Protein AF-A0AAU7VWS0-F1 (afdb_monomer)

Organism: NCBI:txid3160749

Mean predicted aligned error: 12.65 Å

Sequence (206 aa):
MRALLIPVGISQAKSEQTRSRLAPKLRELQRRHKKNPERLQKETLALYREENTSPFAGMLPVLAQAPVIGILYTLFIRTDIAGHANDLLAHDLLGAPLGTSLVSAIFGGTATASTWLVFGALLLVMIAVAEVTRRVFRPTPVEGDDSPMNSPTMLRIASALHYLTAVFAVFVPLAAALYLTVTVIWTLVQRVILRRRFPLAVPVRA

Secondary structure (DSSP, 8-state):
-GGGGHHHHHHHHHHHHHHHHHHHHHHHHHHHHTT-HHHHHHHHHHHHHHTT--GGGGTHHHHHHHHHHHHHHHHHH-SEETTEE-TTSS-EETTEETT-BHHHHHHTT---HHHHHHHHHHHHHHHHHHHHHHHHTPPPP-TT--SGGGSHHHHHHHHHGGGHHHHHHHHSBHHHHHHHHHHHHHHHHHHHHHHHHS--------

InterPro domains:
  IPR001708 Membrane insertase YidC/ALB3/OXA1/COX18 [PTHR12428] (1-195)
  IPR028055 Membrane insertase YidC/Oxa/ALB, C-terminal [PF02096] (1-198)
  IPR028055 Membrane insertase YidC/Oxa/ALB, C-terminal [TIGR03592] (2-196)
  IPR047196 Membrane insertase YidC/ALB, C-terminal [cd20070] (1-196)

Structure (mmCIF, N/CA/C/O backbone):
data_AF-A0AAU7VWS0-F1
#
_entry.id   AF-A0AAU7VWS0-F1
#
loop_
_atom_site.group_PDB
_atom_site.id
_atom_site.type_symbol
_atom_site.label_atom_id
_atom_site.label_alt_id
_atom_site.label_comp_id
_atom_site.label_asym_id
_atom_site.label_entity_id
_atom_site.label_seq_id
_atom_site.pdbx_PDB_ins_code
_atom_site.Cartn_x
_atom_site.Cartn_y
_atom_site.Cartn_z
_atom_site.occupancy
_atom_site.B_iso_or_equiv
_atom_site.auth_seq_id
_atom_site.auth_comp_id
_atom_site.auth_asym_id
_atom_site.auth_atom_id
_atom_site.pdbx_PDB_model_num
ATOM 1 N N . MET A 1 1 ? 6.197 -21.075 -2.018 1.00 49.84 1 MET A N 1
ATOM 2 C CA . MET A 1 1 ? 6.336 -20.057 -0.947 1.00 49.84 1 MET A CA 1
ATOM 3 C C . MET A 1 1 ? 4.989 -19.474 -0.487 1.00 49.84 1 MET A C 1
ATOM 5 O O . MET A 1 1 ? 4.677 -19.611 0.684 1.00 49.84 1 MET A O 1
ATOM 9 N N . ARG A 1 2 ? 4.136 -18.888 -1.350 1.00 52.84 2 ARG A N 1
ATOM 10 C CA . ARG A 1 2 ? 2.891 -18.208 -0.898 1.00 52.84 2 ARG A CA 1
ATOM 11 C C . ARG A 1 2 ? 1.742 -19.103 -0.399 1.00 52.84 2 ARG A C 1
ATOM 13 O O . ARG A 1 2 ? 0.939 -18.632 0.396 1.00 52.84 2 ARG A O 1
ATOM 20 N N . ALA A 1 3 ? 1.691 -20.385 -0.774 1.00 55.94 3 ALA A N 1
ATOM 21 C CA . ALA A 1 3 ? 0.695 -21.331 -0.244 1.00 55.94 3 ALA A CA 1
ATOM 22 C C . ALA A 1 3 ? 0.799 -21.529 1.286 1.00 55.94 3 ALA A C 1
ATOM 24 O O . ALA A 1 3 ? -0.206 -21.773 1.947 1.00 55.94 3 ALA A O 1
ATOM 25 N N . LEU A 1 4 ? 1.987 -21.326 1.870 1.00 56.66 4 LEU A N 1
ATOM 26 C CA . LEU A 1 4 ? 2.208 -21.406 3.319 1.00 56.66 4 LEU A CA 1
ATOM 27 C C . LEU A 1 4 ? 1.539 -20.251 4.098 1.00 56.66 4 LEU A C 1
ATOM 29 O O . LEU A 1 4 ? 1.377 -20.336 5.310 1.00 56.66 4 LEU A O 1
ATOM 33 N N . LEU A 1 5 ? 1.137 -19.173 3.410 1.00 57.72 5 LEU A N 1
ATOM 34 C CA . LEU A 1 5 ? 0.517 -17.982 4.009 1.00 57.72 5 LEU A CA 1
ATOM 35 C C . LEU A 1 5 ? -1.018 -18.055 4.060 1.00 57.72 5 LEU A C 1
ATOM 37 O O . LEU A 1 5 ? -1.653 -17.163 4.620 1.00 57.72 5 LEU A O 1
ATOM 41 N N . ILE A 1 6 ? -1.628 -19.111 3.514 1.00 63.12 6 ILE A N 1
ATOM 42 C CA . ILE A 1 6 ? -3.077 -19.353 3.596 1.00 63.12 6 ILE A CA 1
ATOM 43 C C . ILE A 1 6 ? -3.586 -19.368 5.052 1.00 63.12 6 ILE A C 1
ATOM 45 O O . ILE A 1 6 ? -4.538 -18.633 5.329 1.00 63.12 6 ILE A O 1
ATOM 49 N N . PRO A 1 7 ? -2.980 -20.105 6.010 1.00 65.00 7 PRO A N 1
ATOM 50 C CA . PRO A 1 7 ? -3.440 -20.092 7.404 1.00 65.00 7 PRO A CA 1
ATOM 51 C C . PRO A 1 7 ? -3.348 -18.701 8.047 1.00 65.00 7 PRO A C 1
ATOM 53 O O . PRO A 1 7 ? -4.233 -18.311 8.808 1.00 65.00 7 PRO A O 1
ATOM 56 N N . VAL A 1 8 ? -2.330 -17.917 7.681 1.00 61.81 8 VAL A N 1
ATOM 57 C CA . VAL A 1 8 ? -2.178 -16.525 8.131 1.00 61.81 8 VAL A CA 1
ATOM 58 C C . VAL A 1 8 ? -3.284 -15.642 7.547 1.00 61.81 8 VAL A C 1
ATOM 60 O O . VAL A 1 8 ? -3.873 -14.835 8.260 1.00 61.81 8 VAL A O 1
ATOM 63 N N . GLY A 1 9 ? -3.631 -15.822 6.271 1.00 63.06 9 GLY A N 1
ATOM 64 C CA . GLY A 1 9 ? -4.761 -15.131 5.652 1.00 63.06 9 GLY A CA 1
ATOM 65 C C . GLY A 1 9 ? -6.096 -15.451 6.331 1.00 63.06 9 GLY A C 1
ATOM 66 O O . GLY A 1 9 ? -6.893 -14.551 6.589 1.00 63.06 9 GLY A O 1
ATOM 67 N N . ILE A 1 10 ? -6.327 -16.718 6.683 1.00 66.38 10 ILE A N 1
ATOM 68 C CA . ILE A 1 10 ? -7.542 -17.149 7.390 1.00 66.38 10 ILE A CA 1
ATOM 69 C C . ILE A 1 10 ? -7.618 -16.515 8.786 1.00 66.38 10 ILE A C 1
ATOM 71 O O . ILE A 1 10 ? -8.678 -16.018 9.172 1.00 66.38 10 ILE A O 1
ATOM 75 N N . SER A 1 11 ? -6.510 -16.478 9.536 1.00 65.50 11 SER A N 1
ATOM 76 C CA . SER A 1 11 ? -6.498 -15.851 10.865 1.00 65.50 11 SER A CA 1
ATOM 77 C C . SER A 1 11 ? -6.746 -14.340 10.790 1.00 65.50 11 SER A C 1
ATOM 79 O O . SER A 1 11 ? -7.473 -13.793 11.625 1.00 65.50 11 SER A O 1
ATOM 81 N N . GLN A 1 12 ? -6.225 -13.676 9.753 1.00 61.66 12 GLN A N 1
ATOM 82 C CA . GLN A 1 12 ? -6.491 -12.264 9.479 1.00 61.66 12 GLN A CA 1
ATOM 83 C C . GLN A 1 12 ? -7.966 -12.008 9.171 1.00 61.66 12 GLN A C 1
ATOM 85 O O . GLN A 1 12 ? -8.564 -11.125 9.784 1.00 61.66 12 GLN A O 1
ATOM 90 N N . ALA A 1 13 ? -8.573 -12.805 8.288 1.00 66.38 13 ALA A N 1
ATOM 91 C CA . ALA A 1 13 ? -9.986 -12.673 7.936 1.00 66.38 13 ALA A CA 1
ATOM 92 C C . ALA A 1 13 ? -10.905 -12.903 9.149 1.00 66.38 13 ALA A C 1
ATOM 94 O O . ALA A 1 13 ? -11.830 -12.127 9.389 1.00 66.38 13 ALA A O 1
ATOM 95 N N . LYS A 1 14 ? -10.605 -13.916 9.975 1.00 66.19 14 LYS A N 1
ATOM 96 C CA . LYS A 1 14 ? -11.334 -14.181 11.226 1.00 66.19 14 LYS A CA 1
ATOM 97 C C . LYS A 1 14 ? -11.193 -13.022 12.220 1.00 66.19 14 LYS A C 1
ATOM 99 O O . LYS A 1 14 ? -12.168 -12.632 12.856 1.00 66.19 14 LYS A O 1
ATOM 104 N N . SER A 1 15 ? -10.005 -12.426 12.312 1.00 64.56 15 SER A N 1
ATOM 105 C CA . SER A 1 15 ? -9.760 -11.251 13.159 1.00 64.56 15 SER A CA 1
ATOM 106 C C . SER A 1 15 ? -10.524 -10.015 12.669 1.00 64.56 15 SER A C 1
ATOM 108 O O . SER A 1 15 ? -11.073 -9.270 13.481 1.00 64.56 15 SER A O 1
ATOM 110 N N . GLU A 1 16 ? -10.602 -9.801 11.353 1.00 68.12 16 GLU A N 1
ATOM 111 C CA . GLU A 1 16 ? -11.375 -8.713 10.735 1.00 68.12 16 GLU A CA 1
ATOM 112 C C . GLU A 1 16 ? -12.883 -8.887 10.994 1.00 68.12 16 GLU A C 1
ATOM 114 O O . GLU A 1 16 ? -13.563 -7.929 11.368 1.00 68.12 16 GLU A O 1
ATOM 119 N N . GLN A 1 17 ? -13.392 -10.121 10.918 1.00 69.75 17 GLN A N 1
ATOM 120 C CA . GLN A 1 17 ? -14.782 -10.452 11.244 1.00 69.75 17 GLN A CA 1
ATOM 121 C C . GLN A 1 17 ? -15.116 -10.181 12.721 1.00 69.75 17 GLN A C 1
ATOM 123 O O . GLN A 1 17 ? -16.114 -9.518 13.014 1.00 69.75 17 GLN A O 1
ATOM 128 N N . THR A 1 18 ? -14.271 -10.634 13.652 1.00 70.44 18 THR A N 1
ATOM 129 C CA . THR A 1 18 ? -14.448 -10.385 15.093 1.00 70.44 18 THR A CA 1
ATOM 130 C C . THR A 1 18 ? -14.432 -8.888 15.407 1.00 70.44 18 THR A C 1
ATOM 132 O O . THR A 1 18 ? -15.281 -8.404 16.152 1.00 70.44 18 THR A O 1
ATOM 135 N N . ARG A 1 19 ? -13.527 -8.122 14.782 1.00 71.88 19 ARG A N 1
ATOM 136 C CA . ARG A 1 19 ? -13.478 -6.656 14.919 1.00 71.88 19 ARG A CA 1
ATOM 137 C C . ARG A 1 19 ? -14.750 -5.986 14.407 1.00 71.88 19 ARG A C 1
ATOM 139 O O . ARG A 1 19 ? -15.285 -5.120 15.091 1.00 71.88 19 ARG A O 1
ATOM 146 N N . SER A 1 20 ? -15.263 -6.414 13.254 1.00 71.44 20 SER A N 1
ATOM 147 C CA . SER A 1 20 ? -16.527 -5.905 12.709 1.00 71.44 20 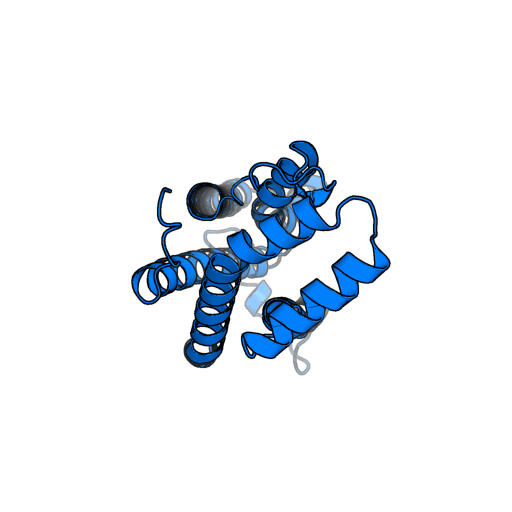SER A CA 1
ATOM 148 C C . SER A 1 20 ? -17.707 -6.167 13.653 1.00 71.44 20 SER A C 1
ATOM 150 O O . SER A 1 20 ? -18.549 -5.292 13.832 1.00 71.44 20 SER A O 1
ATOM 152 N N . ARG A 1 21 ? -17.752 -7.343 14.298 1.00 77.56 21 ARG A N 1
ATOM 153 C CA . ARG A 1 21 ? -18.790 -7.702 15.282 1.00 77.56 21 ARG A CA 1
ATOM 154 C C . ARG A 1 21 ? -18.705 -6.875 16.568 1.00 77.56 21 ARG A C 1
ATOM 156 O O . ARG A 1 21 ? -19.732 -6.519 17.135 1.00 77.56 21 ARG A O 1
ATOM 163 N N . LEU A 1 22 ? -17.492 -6.576 17.029 1.00 76.81 22 LEU A N 1
ATOM 164 C CA . LEU A 1 22 ? -17.242 -5.801 18.251 1.00 76.81 22 LEU A CA 1
ATOM 165 C C . LEU A 1 22 ? -17.415 -4.297 18.067 1.00 76.81 22 LEU A C 1
ATOM 167 O O . LEU A 1 22 ? -17.726 -3.603 19.032 1.00 76.81 22 LEU A O 1
ATOM 171 N N . ALA A 1 23 ? -17.226 -3.793 16.845 1.00 75.25 23 ALA A N 1
ATOM 172 C CA . ALA A 1 23 ? -17.337 -2.376 16.520 1.00 75.25 23 ALA A CA 1
ATOM 173 C C . ALA A 1 23 ? -18.594 -1.694 17.105 1.00 75.25 23 ALA A C 1
ATOM 175 O O . ALA A 1 23 ? -18.426 -0.661 17.749 1.00 75.25 23 ALA A O 1
ATOM 176 N N . PRO A 1 24 ? -19.831 -2.223 16.966 1.00 78.81 24 PRO A N 1
ATOM 177 C CA . PRO A 1 24 ? -21.011 -1.594 17.567 1.00 78.81 24 PRO A CA 1
ATOM 178 C C . PRO A 1 24 ? -20.969 -1.543 19.103 1.00 78.81 24 PRO A C 1
ATOM 180 O O . PRO A 1 24 ? -21.296 -0.507 19.676 1.00 78.81 24 PRO A O 1
ATOM 183 N N . LYS A 1 25 ? -20.507 -2.606 19.774 1.00 79.94 25 LYS A N 1
ATOM 184 C CA . LYS A 1 25 ? -20.394 -2.645 21.245 1.00 79.94 25 LYS A CA 1
ATOM 185 C C . LYS A 1 25 ? -19.343 -1.656 21.762 1.00 79.94 25 LYS A C 1
ATOM 187 O O . LYS A 1 25 ? -19.566 -0.952 22.743 1.00 79.94 25 LYS A O 1
ATOM 192 N N . LEU A 1 26 ? -18.217 -1.548 21.054 1.00 76.94 26 LEU A N 1
ATOM 193 C CA . LEU A 1 26 ? -17.177 -0.557 21.343 1.00 76.94 26 LEU A CA 1
ATOM 194 C C . LEU A 1 26 ? -17.696 0.881 21.185 1.00 76.94 26 LEU A C 1
ATOM 196 O O . LEU A 1 26 ? -17.362 1.732 22.006 1.00 76.94 26 LEU A O 1
ATOM 200 N N . ARG A 1 27 ? -18.555 1.154 20.190 1.00 74.00 27 ARG A N 1
ATOM 201 C CA . ARG A 1 27 ? -19.199 2.475 20.025 1.00 74.00 27 ARG A CA 1
ATOM 202 C C . ARG A 1 27 ? -20.092 2.817 21.204 1.00 74.00 27 ARG A C 1
ATOM 204 O O . ARG A 1 27 ? -20.087 3.951 21.674 1.00 74.00 27 ARG A O 1
ATOM 211 N N . GLU A 1 28 ? -20.876 1.855 21.672 1.00 81.06 28 GLU A N 1
ATOM 212 C CA . GLU A 1 28 ? -21.765 2.076 22.806 1.00 81.06 28 GLU A CA 1
ATOM 213 C C . GLU A 1 28 ? -20.972 2.426 24.072 1.00 81.06 28 GLU A C 1
ATOM 215 O O . GLU A 1 28 ? -21.303 3.394 24.758 1.00 81.06 28 GLU A O 1
ATOM 220 N N . LEU A 1 29 ? -19.863 1.725 24.318 1.00 81.12 29 LEU A N 1
ATOM 221 C CA . LEU A 1 29 ? -18.920 2.040 25.393 1.00 81.12 29 LEU A CA 1
ATOM 222 C C . LEU A 1 29 ? -18.305 3.436 25.249 1.00 81.12 29 LEU A C 1
ATOM 224 O O . LEU A 1 29 ? -18.300 4.201 26.214 1.00 81.12 29 LEU A O 1
ATOM 228 N N . GLN A 1 30 ? -17.835 3.799 24.051 1.00 73.56 30 GLN A N 1
ATOM 229 C CA . GLN A 1 30 ? -17.296 5.134 23.767 1.00 73.56 30 GLN A CA 1
ATOM 230 C C . GLN A 1 30 ? -18.327 6.237 24.026 1.00 73.56 30 GLN A C 1
ATOM 232 O O . GLN A 1 30 ? -17.999 7.245 24.650 1.00 73.56 30 GLN A O 1
ATOM 237 N N . ARG A 1 31 ? -19.587 6.040 23.614 1.00 79.69 31 ARG A N 1
ATOM 238 C CA . ARG A 1 31 ? -20.676 6.996 23.871 1.00 79.69 31 ARG A CA 1
ATOM 239 C C . ARG A 1 31 ? -20.991 7.103 25.364 1.00 79.69 31 ARG A C 1
ATOM 241 O O . ARG A 1 31 ? -21.085 8.215 25.879 1.00 79.69 31 ARG A O 1
ATOM 248 N N . ARG A 1 32 ? -21.098 5.971 26.071 1.00 83.12 32 ARG A N 1
ATOM 249 C CA . ARG A 1 32 ? -21.392 5.921 27.517 1.00 83.12 32 ARG A CA 1
ATOM 250 C C . ARG A 1 32 ? -20.271 6.522 28.374 1.00 83.12 32 ARG A C 1
ATOM 252 O O . ARG A 1 32 ? -20.558 7.149 29.391 1.00 83.12 32 ARG A O 1
ATOM 259 N N . HIS A 1 33 ? -19.008 6.372 27.968 1.00 83.25 33 HIS A N 1
ATOM 260 C CA . HIS A 1 33 ? -17.839 6.773 28.761 1.00 83.25 33 HIS A CA 1
ATOM 261 C C . HIS A 1 33 ? -16.997 7.898 28.136 1.00 83.25 33 HIS A C 1
ATOM 263 O O . HIS A 1 33 ? -15.861 8.105 28.555 1.00 83.25 33 HIS A O 1
ATOM 269 N N . LYS A 1 34 ? -17.550 8.692 27.203 1.00 72.56 34 LYS A N 1
ATOM 270 C CA . LYS A 1 34 ? -16.845 9.805 26.522 1.00 72.56 34 LYS A CA 1
ATOM 271 C C . LYS A 1 34 ? -16.138 10.772 27.484 1.00 72.56 34 LYS A C 1
ATOM 273 O O . LYS A 1 34 ? -15.084 11.304 27.164 1.00 72.56 34 LYS A O 1
ATOM 278 N N . LYS A 1 35 ? -16.723 10.997 28.666 1.00 78.38 35 LYS A N 1
ATOM 279 C CA . LYS A 1 35 ? -16.204 11.912 29.700 1.00 78.38 35 LYS A CA 1
ATOM 280 C C . LYS A 1 35 ? -15.272 11.243 30.722 1.00 78.38 35 LYS A C 1
ATOM 282 O O . LYS A 1 35 ? -14.787 11.926 31.613 1.00 78.38 35 LYS A O 1
ATOM 287 N N . ASN A 1 36 ? -15.052 9.929 30.639 1.00 82.00 36 ASN A N 1
ATOM 288 C CA . ASN A 1 36 ? -14.233 9.182 31.593 1.00 82.00 36 ASN A CA 1
ATOM 289 C C . ASN A 1 36 ? -13.305 8.193 30.853 1.00 82.00 36 ASN A C 1
ATOM 291 O O . ASN A 1 36 ? -13.675 7.030 30.651 1.00 82.00 36 ASN A O 1
ATOM 295 N N . PRO A 1 37 ? -12.111 8.647 30.429 1.00 71.31 37 PRO A N 1
ATOM 296 C CA . PRO A 1 37 ? -11.201 7.853 29.606 1.00 71.31 37 PRO A CA 1
ATOM 297 C C . PRO A 1 37 ? -10.645 6.626 30.338 1.00 71.31 37 PRO A C 1
ATOM 299 O O . PRO A 1 37 ? -10.458 5.584 29.713 1.00 71.31 37 PRO A O 1
ATOM 302 N N . GLU A 1 38 ? -10.432 6.706 31.654 1.00 74.81 38 GLU A N 1
ATOM 303 C CA . GLU A 1 38 ? -9.954 5.574 32.460 1.00 74.81 38 GLU A CA 1
ATOM 304 C C . GLU A 1 38 ? -10.984 4.442 32.489 1.00 74.81 38 GLU A C 1
ATOM 306 O O . GLU A 1 38 ? -10.665 3.275 32.236 1.00 74.81 38 GLU A O 1
ATOM 311 N N . ARG A 1 39 ? -12.256 4.789 32.723 1.00 76.81 39 ARG A N 1
ATOM 312 C CA . ARG A 1 39 ? -13.348 3.814 32.705 1.00 76.81 39 ARG A CA 1
ATOM 313 C C . ARG A 1 39 ? -13.569 3.254 31.305 1.00 76.81 39 ARG A C 1
ATOM 315 O O . ARG A 1 39 ? -13.729 2.047 31.163 1.00 76.81 39 ARG A O 1
ATOM 322 N N . LEU A 1 40 ? -13.492 4.095 30.271 1.00 74.81 40 LEU A N 1
ATOM 323 C CA . LEU A 1 40 ? -13.567 3.653 28.879 1.00 74.81 40 LEU A CA 1
ATOM 324 C C . LEU A 1 40 ? -12.499 2.598 28.561 1.00 74.81 40 LEU A C 1
ATOM 326 O O . LEU A 1 40 ? -12.824 1.575 27.961 1.00 74.81 40 LEU A O 1
ATOM 330 N N . GLN A 1 41 ? -11.245 2.811 28.970 1.00 68.88 41 GLN A N 1
ATOM 331 C CA . GLN A 1 41 ? -10.165 1.844 28.746 1.00 68.88 41 GLN A CA 1
ATOM 332 C C . GLN A 1 41 ? -10.432 0.515 29.462 1.00 68.88 41 GLN A C 1
ATOM 334 O O . GLN A 1 41 ? -10.288 -0.549 28.856 1.00 68.88 41 GLN A O 1
ATOM 339 N N . LYS A 1 42 ? -10.863 0.569 30.729 1.00 77.75 42 LYS A N 1
ATOM 340 C CA . LYS A 1 42 ? -11.149 -0.623 31.538 1.00 77.75 42 LYS A CA 1
ATOM 341 C C . LYS A 1 42 ? -12.279 -1.466 30.943 1.00 77.75 42 LYS A C 1
ATOM 343 O O . LYS A 1 42 ? -12.112 -2.672 30.781 1.00 77.75 42 LYS A O 1
ATOM 348 N N . GLU A 1 43 ? -13.390 -0.831 30.585 1.00 81.62 43 GLU A N 1
ATOM 349 C CA . GLU A 1 43 ? -14.565 -1.504 30.016 1.00 81.62 43 GLU A CA 1
ATOM 350 C C . GLU A 1 43 ? -14.291 -2.011 28.591 1.00 81.62 43 GLU A C 1
ATOM 352 O O . GLU A 1 43 ? -14.711 -3.100 28.212 1.00 81.62 43 GLU A O 1
ATOM 357 N N . THR A 1 44 ? -13.497 -1.271 27.810 1.00 76.38 44 THR A N 1
ATOM 358 C CA . THR A 1 44 ? -13.022 -1.729 26.496 1.00 76.38 44 THR A CA 1
ATOM 359 C C . THR A 1 44 ? -12.198 -3.009 26.630 1.00 76.38 44 THR A C 1
ATOM 361 O O . THR A 1 44 ? -12.398 -3.959 25.873 1.00 76.38 44 THR A O 1
ATOM 364 N N . LEU A 1 45 ? -11.283 -3.066 27.604 1.00 80.44 45 LEU A N 1
ATOM 365 C CA . LEU A 1 45 ? -10.471 -4.255 27.855 1.00 80.44 45 LEU A CA 1
ATOM 366 C C . LEU A 1 45 ? -11.309 -5.427 28.385 1.00 80.44 45 LEU A C 1
ATOM 368 O O . LEU A 1 45 ? -11.058 -6.567 27.998 1.00 80.44 45 LEU A O 1
ATOM 372 N N . ALA A 1 46 ? -12.299 -5.155 29.240 1.00 84.31 46 ALA A N 1
ATOM 373 C CA . ALA A 1 46 ? -13.251 -6.158 29.711 1.00 84.31 46 ALA A CA 1
ATOM 374 C C . ALA A 1 46 ? -14.034 -6.768 28.539 1.00 84.31 46 ALA A C 1
ATOM 376 O O . ALA A 1 46 ? -14.037 -7.986 28.393 1.00 84.31 46 ALA A O 1
ATOM 377 N N . LEU A 1 47 ? -14.553 -5.937 27.629 1.00 81.00 47 LEU A N 1
ATOM 378 C CA . LEU A 1 47 ? -15.255 -6.396 26.431 1.00 81.00 47 LEU A CA 1
ATOM 379 C C . LEU A 1 47 ? -14.374 -7.288 25.539 1.00 81.00 47 LEU A C 1
ATOM 381 O O . LEU A 1 47 ? -14.826 -8.325 25.056 1.00 81.00 47 LEU A O 1
ATOM 385 N N . TYR A 1 48 ? -13.104 -6.916 25.328 1.00 77.25 48 TYR A N 1
ATOM 386 C CA . TYR A 1 48 ? -12.158 -7.755 24.582 1.00 77.25 48 TYR A CA 1
ATOM 387 C C . TYR A 1 48 ? -11.938 -9.120 25.262 1.00 77.25 48 TYR A C 1
ATOM 389 O O . TYR A 1 48 ? -11.890 -10.144 24.578 1.00 77.25 48 TYR A O 1
ATOM 397 N N . ARG A 1 49 ? -11.849 -9.153 26.600 1.00 80.75 49 ARG A N 1
ATOM 398 C CA . ARG A 1 49 ? -11.692 -10.394 27.379 1.00 80.75 49 ARG A CA 1
ATOM 399 C C . ARG A 1 49 ? -12.936 -11.280 27.329 1.00 80.75 49 ARG A C 1
ATOM 401 O O . ARG A 1 49 ? -12.796 -12.473 27.087 1.00 80.75 49 ARG A O 1
ATOM 408 N N . GLU A 1 50 ? -14.125 -10.708 27.502 1.00 84.38 50 GLU A N 1
ATOM 409 C CA . GLU A 1 50 ? -15.404 -11.431 27.420 1.00 84.38 50 GLU A CA 1
ATOM 410 C C . GLU A 1 50 ? -15.593 -12.099 26.054 1.00 84.38 50 GLU A C 1
ATOM 412 O O . GLU A 1 50 ? -16.032 -13.242 25.948 1.00 84.38 50 GLU A O 1
ATOM 417 N N . GLU A 1 51 ? -15.187 -11.409 24.991 1.00 80.19 51 GLU A N 1
ATOM 418 C CA . GLU A 1 51 ? -15.306 -11.892 23.614 1.00 80.19 51 GLU A CA 1
ATOM 419 C C . GLU A 1 51 ? -14.098 -12.738 23.168 1.00 80.19 51 GLU A C 1
ATOM 421 O O . GLU A 1 51 ? -13.988 -13.082 21.988 1.00 80.19 51 GLU A O 1
ATOM 426 N N . ASN A 1 52 ? -13.206 -13.098 24.106 1.00 77.19 52 ASN A N 1
ATOM 427 C CA . ASN A 1 52 ? -12.006 -13.914 23.893 1.00 77.19 52 ASN A CA 1
ATOM 428 C C . ASN A 1 52 ? -11.158 -13.439 22.699 1.00 77.19 52 ASN A C 1
ATOM 430 O O . ASN A 1 52 ? -10.683 -14.228 21.878 1.00 77.19 52 ASN A O 1
ATOM 434 N N . THR A 1 53 ? -10.986 -12.124 22.575 1.00 68.69 53 THR A N 1
ATOM 435 C CA . THR A 1 53 ? -10.270 -11.490 21.465 1.00 68.69 53 THR A CA 1
ATOM 436 C C . THR A 1 53 ? -9.255 -10.469 21.972 1.00 68.69 53 THR A C 1
ATOM 438 O O . THR A 1 53 ? -9.355 -9.956 23.082 1.00 68.69 53 THR A O 1
ATOM 441 N N . SER A 1 54 ? -8.240 -10.170 21.162 1.00 66.69 54 SER A N 1
ATOM 442 C CA . SER A 1 54 ? -7.164 -9.243 21.525 1.00 66.69 54 SER A CA 1
ATOM 443 C C . SER A 1 54 ? -7.158 -8.023 20.601 1.00 66.69 54 SER A C 1
ATOM 445 O O . SER A 1 54 ? -7.231 -8.191 19.376 1.00 66.69 54 SER A O 1
ATOM 447 N N . PRO A 1 55 ? -6.989 -6.793 21.129 1.00 57.62 55 PRO A N 1
ATOM 448 C CA . PRO A 1 55 ? -6.841 -5.594 20.299 1.00 57.62 55 PRO A CA 1
ATOM 449 C C . PRO A 1 55 ? -5.635 -5.698 19.343 1.00 57.62 55 PRO A C 1
ATOM 451 O O . PRO A 1 55 ? -5.669 -5.171 18.225 1.00 57.62 55 PRO A O 1
ATOM 454 N N . PHE A 1 56 ? -4.616 -6.476 19.725 1.00 58.41 56 PHE A N 1
ATOM 455 C CA . PHE A 1 56 ? -3.372 -6.691 18.983 1.00 58.41 56 PHE A CA 1
ATOM 456 C C . PHE A 1 56 ? -3.449 -7.796 17.912 1.00 58.41 56 PHE A C 1
ATOM 458 O O . PHE A 1 56 ? -2.518 -7.965 17.128 1.00 58.41 56 PHE A O 1
ATOM 465 N N . ALA A 1 57 ? -4.562 -8.527 17.794 1.00 51.81 57 ALA A N 1
ATOM 466 C CA . ALA A 1 57 ? -4.669 -9.643 16.844 1.00 51.81 57 ALA A CA 1
ATOM 467 C C . ALA A 1 57 ? -4.427 -9.237 15.370 1.00 51.81 57 ALA A C 1
ATOM 469 O O . ALA A 1 57 ? -3.949 -10.035 14.571 1.00 51.81 57 ALA A O 1
ATOM 470 N N . GLY A 1 58 ? -4.696 -7.979 15.000 1.00 46.75 58 GLY A N 1
ATOM 471 C CA . GLY A 1 58 ? -4.492 -7.479 13.634 1.00 46.75 58 GLY A CA 1
ATOM 472 C C . GLY A 1 58 ? -3.161 -6.778 13.356 1.00 46.75 58 GLY A C 1
ATOM 473 O O . GLY A 1 58 ? -3.008 -6.273 12.250 1.00 46.75 58 GLY A O 1
ATOM 474 N N . MET A 1 59 ? -2.218 -6.722 14.307 1.00 55.94 59 MET A N 1
ATOM 475 C CA . MET A 1 59 ? -0.848 -6.235 14.042 1.00 55.94 59 MET A CA 1
ATOM 476 C C . MET A 1 59 ? 0.166 -7.358 13.790 1.00 55.94 59 MET A C 1
ATOM 478 O O . MET A 1 59 ? 1.223 -7.095 13.221 1.00 55.94 59 MET A O 1
ATOM 482 N N . LEU A 1 60 ? -0.181 -8.613 14.107 1.00 49.75 60 LEU A N 1
ATOM 483 C CA . LEU A 1 60 ? 0.590 -9.795 13.696 1.00 49.75 60 LEU A CA 1
ATOM 484 C C . LEU A 1 60 ? 0.994 -9.792 12.205 1.00 49.75 60 LEU A C 1
ATOM 486 O O . LEU A 1 60 ? 2.136 -10.131 11.914 1.00 49.75 60 LEU A O 1
ATOM 490 N N . PRO A 1 61 ? 0.125 -9.393 11.256 1.00 51.22 61 PRO A N 1
ATOM 491 C CA . PRO A 1 61 ? 0.467 -9.330 9.833 1.00 51.22 61 PRO A CA 1
ATOM 492 C C . PRO A 1 61 ? 1.599 -8.358 9.521 1.00 51.22 61 PRO A C 1
ATOM 494 O O . PRO A 1 61 ? 2.474 -8.658 8.718 1.00 51.22 61 PRO A O 1
ATOM 497 N N . VAL A 1 62 ? 1.568 -7.196 10.175 1.00 54.59 62 VAL A N 1
ATOM 498 C CA . VAL A 1 62 ? 2.529 -6.112 9.969 1.00 54.59 62 VAL A CA 1
ATOM 499 C C . VAL A 1 62 ? 3.888 -6.520 10.533 1.00 54.59 62 VAL A C 1
ATOM 501 O O . VAL A 1 62 ? 4.905 -6.372 9.860 1.00 54.59 62 VAL A O 1
ATOM 504 N N . LEU A 1 63 ? 3.900 -7.121 11.727 1.00 49.50 63 LEU A N 1
ATOM 505 C CA . LEU A 1 63 ? 5.119 -7.636 12.355 1.00 49.50 63 LEU A CA 1
ATOM 506 C C . LEU A 1 63 ? 5.721 -8.814 11.576 1.00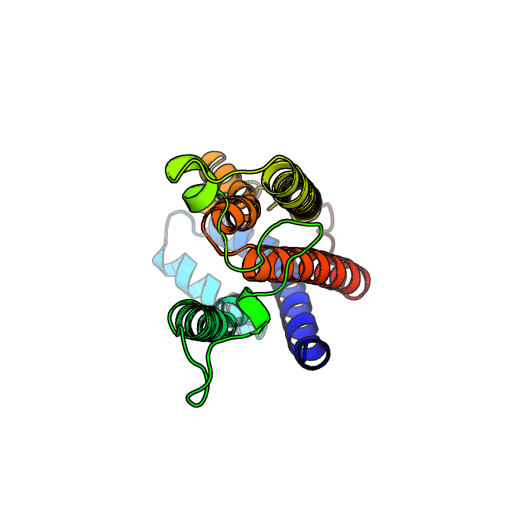 49.50 63 LEU A C 1
ATOM 508 O O . LEU A 1 63 ? 6.933 -8.872 11.392 1.00 49.50 63 LEU A O 1
ATOM 512 N N . ALA A 1 64 ? 4.886 -9.714 11.050 1.00 54.56 64 ALA A N 1
ATOM 513 C CA . ALA A 1 64 ? 5.339 -10.845 10.243 1.00 54.56 64 ALA A CA 1
ATOM 514 C C . ALA A 1 64 ? 5.937 -10.431 8.883 1.00 54.56 64 ALA A C 1
ATOM 516 O O . ALA A 1 64 ? 6.653 -11.220 8.270 1.00 54.56 64 ALA A O 1
ATOM 517 N N . GLN A 1 65 ? 5.657 -9.215 8.400 1.00 43.28 65 GLN A N 1
ATOM 518 C CA . GLN A 1 65 ? 6.129 -8.722 7.102 1.00 43.28 65 GLN A CA 1
ATOM 519 C C . GLN A 1 65 ? 7.448 -7.928 7.185 1.00 43.28 65 GLN A C 1
ATOM 521 O O . GLN A 1 65 ? 8.125 -7.774 6.167 1.00 43.28 65 GLN A O 1
ATOM 526 N N . ALA A 1 66 ? 7.865 -7.494 8.381 1.00 50.59 66 ALA A N 1
ATOM 527 C CA . ALA A 1 66 ? 9.134 -6.793 8.607 1.00 50.59 66 ALA A CA 1
ATOM 528 C C . ALA A 1 66 ? 10.396 -7.527 8.075 1.00 50.59 66 ALA A C 1
ATOM 530 O O . ALA A 1 66 ? 11.260 -6.858 7.502 1.00 50.59 66 ALA A O 1
ATOM 531 N N . PRO A 1 67 ? 10.515 -8.873 8.146 1.00 48.12 67 PRO A N 1
ATOM 532 C CA . PRO A 1 67 ? 11.699 -9.589 7.653 1.00 48.12 67 PRO A CA 1
ATOM 533 C C . PRO A 1 67 ? 11.896 -9.496 6.133 1.00 48.12 67 PRO A C 1
ATOM 535 O O . PRO A 1 67 ? 13.020 -9.557 5.640 1.00 48.12 67 PRO A O 1
ATOM 538 N N . VAL A 1 68 ? 10.812 -9.324 5.369 1.00 57.41 68 VAL A N 1
ATOM 539 C CA . VAL A 1 68 ? 10.852 -9.311 3.897 1.00 57.41 68 VAL A CA 1
ATOM 540 C C . VAL A 1 68 ? 11.541 -8.051 3.368 1.00 57.41 68 VAL A C 1
ATOM 542 O O . VAL A 1 68 ? 12.247 -8.113 2.364 1.00 57.41 68 VAL A O 1
ATOM 545 N N . ILE A 1 69 ? 11.395 -6.922 4.068 1.00 50.56 69 ILE A N 1
ATOM 546 C CA . ILE A 1 69 ? 12.070 -5.662 3.723 1.00 50.56 69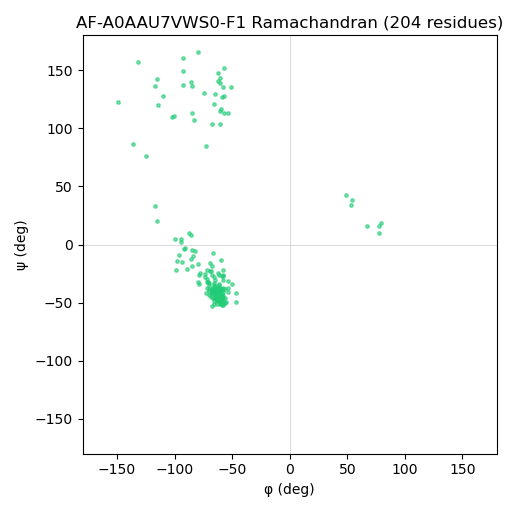 ILE A CA 1
ATOM 547 C C . ILE A 1 69 ? 13.586 -5.798 3.935 1.00 50.56 69 ILE A C 1
ATOM 549 O O . ILE A 1 69 ? 14.356 -5.362 3.084 1.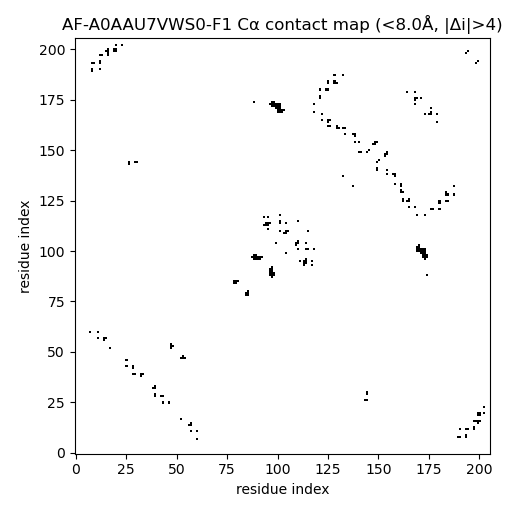00 50.56 69 ILE A O 1
ATOM 553 N N . GLY A 1 70 ? 14.018 -6.476 5.006 1.00 50.97 70 GLY A N 1
ATOM 554 C CA . GLY A 1 70 ? 15.438 -6.726 5.284 1.00 50.97 70 GLY A CA 1
ATOM 555 C C . GLY A 1 70 ? 16.114 -7.637 4.254 1.00 50.97 70 GLY A C 1
ATOM 556 O O . GLY A 1 70 ? 17.250 -7.373 3.858 1.00 50.97 70 GLY A O 1
ATOM 557 N N . ILE A 1 71 ? 15.405 -8.661 3.766 1.00 53.66 71 ILE A N 1
ATOM 558 C CA . ILE A 1 71 ? 15.907 -9.583 2.731 1.00 53.66 71 ILE A CA 1
ATOM 559 C C . ILE A 1 71 ? 15.954 -8.900 1.356 1.00 53.66 71 ILE A C 1
ATOM 561 O O . ILE A 1 71 ? 16.940 -9.039 0.643 1.00 53.66 71 ILE A O 1
ATOM 565 N N . LEU A 1 72 ? 14.939 -8.108 0.987 1.00 53.06 72 LEU A N 1
ATOM 566 C CA . LEU A 1 72 ? 14.969 -7.317 -0.253 1.00 53.06 72 LEU A CA 1
ATOM 567 C C . LEU A 1 72 ? 16.103 -6.281 -0.230 1.00 53.06 72 LEU A C 1
ATOM 569 O O . LEU A 1 72 ? 16.832 -6.156 -1.206 1.00 53.06 72 LEU A O 1
ATOM 573 N N . TYR A 1 73 ? 16.307 -5.586 0.889 1.00 48.53 73 TYR A N 1
ATOM 574 C CA . TYR A 1 73 ? 17.385 -4.603 1.026 1.00 48.53 73 TYR A CA 1
ATOM 575 C C . TYR A 1 73 ? 18.780 -5.244 0.917 1.00 48.53 73 TYR A C 1
ATOM 577 O O . TYR A 1 73 ? 19.656 -4.707 0.246 1.00 48.53 73 TYR A O 1
ATOM 585 N N . THR A 1 74 ? 18.984 -6.433 1.498 1.00 50.44 74 THR A N 1
ATOM 586 C CA . THR A 1 74 ? 20.260 -7.167 1.378 1.00 50.44 74 THR A CA 1
ATOM 587 C C . THR A 1 74 ? 20.488 -7.765 -0.009 1.00 50.44 74 THR A C 1
ATOM 589 O O . THR A 1 74 ? 21.631 -7.814 -0.455 1.00 50.44 74 THR A O 1
ATOM 592 N N . LEU A 1 75 ? 19.431 -8.175 -0.712 1.00 49.69 75 LEU A N 1
ATOM 593 C CA . LEU A 1 75 ? 19.525 -8.757 -2.056 1.00 49.69 75 LEU A CA 1
ATOM 594 C C . LEU A 1 75 ? 19.732 -7.692 -3.149 1.00 49.69 75 LEU A C 1
ATOM 596 O O . LEU A 1 75 ? 20.320 -7.995 -4.180 1.00 49.69 75 LEU A O 1
ATOM 600 N N . PHE A 1 76 ? 19.311 -6.444 -2.906 1.00 50.78 76 PHE A N 1
ATOM 601 C CA . PHE A 1 76 ? 19.488 -5.317 -3.836 1.00 50.78 76 PHE A CA 1
ATOM 602 C C . PHE A 1 76 ? 20.711 -4.427 -3.560 1.00 50.78 76 PHE A C 1
ATOM 604 O O . PHE A 1 76 ? 21.037 -3.590 -4.395 1.00 50.78 76 PHE A O 1
ATOM 611 N N . ILE A 1 77 ? 21.401 -4.607 -2.429 1.00 45.78 77 ILE A N 1
ATOM 612 C CA . ILE A 1 77 ? 22.671 -3.915 -2.129 1.00 45.78 77 ILE A CA 1
ATOM 613 C C . ILE A 1 77 ? 23.890 -4.793 -2.413 1.00 45.78 77 ILE A C 1
ATOM 615 O O . ILE A 1 77 ? 24.980 -4.269 -2.626 1.00 45.78 77 ILE A O 1
ATOM 619 N N . ARG A 1 78 ? 23.732 -6.121 -2.452 1.00 39.25 78 ARG A N 1
ATOM 620 C CA . ARG A 1 78 ? 24.834 -7.007 -2.826 1.00 39.25 78 ARG A CA 1
ATOM 621 C C . ARG A 1 78 ? 24.924 -7.160 -4.340 1.00 39.25 78 ARG A C 1
ATOM 623 O O . ARG A 1 78 ? 24.062 -7.759 -4.978 1.00 39.25 78 ARG A O 1
ATOM 630 N N . THR A 1 79 ? 26.014 -6.637 -4.886 1.00 48.00 79 THR A N 1
ATOM 631 C CA . THR A 1 79 ? 26.473 -6.812 -6.273 1.00 48.00 79 THR A CA 1
ATOM 632 C C . THR A 1 79 ? 26.908 -8.251 -6.591 1.00 48.00 79 THR A C 1
ATOM 634 O O . THR A 1 79 ? 27.155 -8.592 -7.747 1.00 48.00 79 THR A O 1
ATOM 637 N N . ASP A 1 80 ? 26.961 -9.097 -5.564 1.00 46.03 80 ASP A N 1
ATOM 638 C CA . ASP A 1 80 ? 27.574 -10.415 -5.546 1.00 46.03 80 ASP A CA 1
ATOM 639 C C . ASP A 1 80 ? 26.834 -11.349 -4.568 1.00 46.03 80 ASP A C 1
ATOM 641 O O . ASP A 1 80 ? 26.692 -11.074 -3.372 1.00 46.03 80 ASP A O 1
ATOM 645 N N . ILE A 1 81 ? 26.345 -12.482 -5.081 1.00 46.75 81 ILE A N 1
ATOM 646 C CA . ILE A 1 81 ? 25.721 -13.551 -4.287 1.00 46.75 81 ILE A CA 1
ATOM 647 C C . ILE A 1 81 ? 26.627 -14.776 -4.405 1.00 46.75 81 ILE A C 1
ATOM 649 O O . ILE A 1 81 ? 26.879 -15.256 -5.505 1.00 46.75 81 ILE A O 1
ATOM 653 N N . ALA A 1 82 ? 27.147 -15.268 -3.275 1.00 46.25 82 ALA A N 1
ATOM 654 C CA . ALA A 1 82 ? 28.066 -16.414 -3.236 1.00 46.25 82 ALA A CA 1
ATOM 655 C C . ALA A 1 82 ? 29.311 -16.263 -4.151 1.00 46.25 82 ALA A C 1
ATOM 657 O O . ALA A 1 82 ? 29.762 -17.222 -4.773 1.00 46.25 82 ALA A O 1
ATOM 658 N N . GLY A 1 83 ? 29.872 -15.049 -4.245 1.00 47.34 83 GLY A N 1
ATOM 659 C CA . GLY A 1 83 ? 31.110 -14.774 -4.990 1.00 47.34 83 GLY A CA 1
ATOM 660 C C . GLY A 1 83 ? 30.958 -14.685 -6.513 1.00 47.34 83 GLY A C 1
ATOM 661 O O . GLY A 1 83 ? 31.966 -14.647 -7.210 1.00 47.34 83 GLY A O 1
ATOM 662 N N . HIS A 1 84 ? 29.726 -14.664 -7.030 1.00 47.97 84 HIS A N 1
ATOM 663 C CA . HIS A 1 84 ? 29.430 -14.526 -8.457 1.00 47.97 84 HIS A CA 1
ATOM 664 C C . HIS A 1 84 ? 28.681 -13.211 -8.700 1.00 47.97 84 HIS A C 1
ATOM 666 O O . HIS A 1 84 ? 27.846 -12.812 -7.879 1.00 47.97 84 HIS A O 1
ATOM 672 N N . ALA A 1 85 ? 28.979 -12.544 -9.821 1.00 51.06 85 ALA A N 1
ATOM 673 C CA . ALA A 1 85 ? 28.216 -11.386 -10.275 1.00 51.06 85 ALA A CA 1
ATOM 674 C C . ALA A 1 85 ? 26.746 -11.791 -10.455 1.00 51.06 85 ALA A C 1
ATOM 676 O O . ALA A 1 85 ? 26.442 -12.873 -10.956 1.00 51.06 85 ALA A O 1
ATOM 677 N N . ASN A 1 86 ? 25.829 -10.951 -9.985 1.00 50.69 86 ASN A N 1
ATOM 678 C CA . ASN A 1 86 ? 24.406 -11.269 -9.961 1.00 50.69 86 ASN A CA 1
ATOM 679 C C . ASN A 1 86 ? 23.798 -11.223 -11.384 1.00 50.69 86 ASN A C 1
ATOM 681 O O . ASN A 1 86 ? 23.226 -10.214 -11.794 1.00 50.69 86 ASN A O 1
ATOM 685 N N . ASP A 1 87 ? 23.916 -12.327 -12.131 1.00 52.25 87 ASP A N 1
ATOM 686 C CA . ASP A 1 87 ? 23.483 -12.496 -13.536 1.00 52.25 87 ASP A CA 1
ATOM 687 C C . ASP A 1 87 ? 21.975 -12.271 -13.782 1.00 52.25 87 ASP A C 1
ATOM 689 O O . ASP A 1 87 ? 21.525 -12.095 -14.918 1.00 52.25 87 ASP A O 1
ATOM 693 N N . LEU A 1 88 ? 21.174 -12.217 -12.713 1.00 52.38 88 LEU A N 1
ATOM 694 C CA . LEU A 1 88 ? 19.760 -11.834 -12.761 1.00 52.38 88 LEU A CA 1
ATOM 695 C C . LEU A 1 88 ? 19.554 -10.341 -13.078 1.00 52.38 88 LEU A C 1
ATOM 697 O O . LEU A 1 88 ? 18.486 -9.980 -13.570 1.00 52.38 88 LEU A O 1
ATOM 701 N N . LEU A 1 89 ? 20.544 -9.474 -12.817 1.00 51.69 89 LEU A N 1
ATOM 702 C CA . LEU A 1 89 ? 20.489 -8.046 -13.171 1.00 51.69 89 LEU A CA 1
ATOM 703 C C . LEU A 1 89 ? 20.927 -7.758 -14.613 1.00 51.69 89 LEU A C 1
ATOM 705 O O . LEU A 1 89 ? 20.607 -6.686 -15.122 1.00 51.69 89 LEU A O 1
ATOM 709 N N . ALA A 1 90 ? 21.637 -8.689 -15.256 1.00 52.03 90 ALA A N 1
ATOM 710 C CA . ALA A 1 90 ? 22.133 -8.544 -16.626 1.00 52.03 90 ALA A CA 1
ATOM 711 C C . ALA A 1 90 ? 21.087 -8.908 -17.695 1.00 52.03 90 ALA A C 1
ATOM 713 O O . ALA A 1 90 ? 21.308 -8.670 -18.879 1.00 52.03 90 ALA A O 1
ATOM 714 N N . HIS A 1 91 ? 19.954 -9.490 -17.290 1.00 59.06 91 HIS A N 1
ATOM 715 C CA . HIS A 1 91 ? 18.865 -9.830 -18.199 1.00 59.06 91 HIS A CA 1
ATOM 716 C C . HIS A 1 91 ? 17.920 -8.642 -18.415 1.00 59.06 91 HIS A C 1
ATOM 718 O O . HIS A 1 91 ? 17.552 -7.928 -17.478 1.00 59.06 91 HIS A O 1
ATOM 724 N N . ASP A 1 92 ? 17.481 -8.478 -19.659 1.00 62.53 92 ASP A N 1
ATOM 725 C CA . ASP A 1 92 ? 16.506 -7.468 -20.046 1.00 62.53 92 ASP A CA 1
ATOM 726 C C . ASP A 1 92 ? 15.086 -8.031 -20.002 1.00 62.53 92 ASP A C 1
ATOM 728 O O . ASP A 1 92 ? 14.803 -9.125 -20.494 1.00 62.53 92 ASP A O 1
ATOM 732 N N . LEU A 1 93 ? 14.153 -7.239 -19.479 1.00 59.88 93 LEU A N 1
ATOM 733 C CA . LEU A 1 93 ? 12.729 -7.477 -19.667 1.00 59.88 93 LEU A CA 1
ATOM 734 C C . LEU A 1 93 ? 12.225 -6.542 -20.761 1.00 59.88 93 LEU A C 1
ATOM 736 O O . LEU A 1 93 ? 12.144 -5.335 -20.550 1.00 59.88 93 LEU A O 1
ATOM 740 N N . LEU A 1 94 ? 11.870 -7.094 -21.925 1.00 64.19 94 LEU A N 1
ATOM 741 C CA . LEU A 1 94 ? 11.363 -6.308 -23.061 1.00 64.19 94 LEU A CA 1
ATOM 742 C C . LEU A 1 94 ? 12.305 -5.140 -23.447 1.00 64.19 94 LEU A C 1
ATOM 744 O O . LEU A 1 94 ? 11.849 -4.066 -23.837 1.00 64.19 94 LEU A O 1
ATOM 748 N N . GLY A 1 95 ? 13.621 -5.341 -23.306 1.00 64.06 95 GLY A N 1
ATOM 749 C CA . GLY A 1 95 ? 14.646 -4.328 -23.589 1.00 64.06 95 GLY A CA 1
ATOM 750 C C . GLY A 1 95 ? 14.813 -3.253 -22.508 1.00 64.06 95 GLY A C 1
ATOM 751 O O . GLY A 1 95 ? 15.368 -2.195 -22.800 1.00 64.06 95 GLY A O 1
ATOM 752 N N . ALA A 1 96 ? 14.288 -3.466 -21.297 1.00 69.81 96 ALA A N 1
ATOM 753 C CA . ALA A 1 96 ? 14.573 -2.654 -20.116 1.00 69.81 96 ALA A CA 1
ATOM 754 C C . ALA A 1 96 ? 15.421 -3.470 -19.117 1.00 69.81 96 ALA A C 1
ATOM 756 O O . ALA A 1 96 ? 14.993 -4.572 -18.745 1.00 69.81 96 ALA A O 1
ATOM 757 N N . PRO A 1 97 ? 16.570 -2.951 -18.641 1.00 74.81 97 PRO A N 1
ATOM 758 C CA . PRO A 1 97 ? 17.423 -3.696 -17.722 1.00 74.81 97 PRO A CA 1
ATOM 759 C C . PRO A 1 97 ? 16.721 -3.942 -16.386 1.00 74.81 97 PRO A C 1
ATOM 761 O O . PRO A 1 97 ? 16.212 -3.014 -15.747 1.00 74.81 97 PRO A O 1
ATOM 764 N N . LEU A 1 98 ? 16.721 -5.195 -15.923 1.00 71.88 98 LEU A N 1
ATOM 765 C CA . LEU A 1 98 ? 16.052 -5.598 -14.679 1.00 71.88 98 LEU A CA 1
ATOM 766 C C . LEU A 1 98 ? 16.625 -4.914 -13.425 1.00 71.88 98 LEU A C 1
ATOM 768 O O . LEU A 1 98 ? 15.923 -4.772 -12.417 1.00 71.88 98 LEU A O 1
ATOM 772 N N . GLY A 1 99 ? 17.886 -4.481 -13.493 1.00 72.19 99 GLY A N 1
ATOM 773 C CA . GLY A 1 99 ? 18.593 -3.774 -12.428 1.00 72.19 99 GLY A CA 1
ATOM 774 C C . GLY A 1 99 ? 18.285 -2.280 -12.307 1.00 72.19 99 GLY A C 1
ATOM 775 O O . GLY A 1 99 ? 18.576 -1.682 -11.272 1.00 72.19 99 GLY A O 1
ATOM 776 N N . THR A 1 100 ? 17.693 -1.659 -13.328 1.00 78.19 100 THR A N 1
ATOM 777 C CA . THR A 1 100 ? 17.507 -0.203 -13.364 1.00 78.19 100 THR A CA 1
ATOM 778 C C . THR A 1 100 ? 16.239 0.207 -12.616 1.00 78.19 100 THR A C 1
ATOM 780 O O . THR A 1 100 ? 15.193 -0.426 -12.759 1.00 78.19 100 THR A O 1
ATOM 783 N N . SER A 1 101 ? 16.310 1.273 -11.813 1.00 86.06 101 SER A N 1
ATOM 784 C CA . SER A 1 101 ? 15.122 1.923 -11.236 1.00 86.06 101 SER A CA 1
ATOM 785 C C . SER A 1 101 ? 14.653 3.072 -12.123 1.00 86.06 101 SER A C 1
ATOM 787 O O . SER A 1 101 ? 15.476 3.740 -12.751 1.00 86.06 101 SER A O 1
ATOM 789 N N . LEU A 1 102 ? 13.348 3.358 -12.153 1.00 86.12 102 LEU A N 1
ATOM 790 C CA . LEU A 1 102 ? 12.820 4.433 -13.001 1.00 86.12 102 LEU A CA 1
ATOM 791 C C . LEU A 1 102 ? 13.410 5.797 -12.618 1.00 86.12 102 LEU A C 1
ATOM 793 O O . LEU A 1 102 ? 13.786 6.567 -13.496 1.00 86.12 102 LEU A O 1
ATOM 797 N N . VAL A 1 103 ? 13.569 6.069 -11.318 1.00 87.94 103 VAL A N 1
ATOM 798 C CA . VAL A 1 103 ? 14.247 7.285 -10.838 1.00 87.94 103 VAL A CA 1
ATOM 799 C C . VAL A 1 103 ? 15.676 7.371 -11.380 1.00 87.94 103 VAL A C 1
ATOM 801 O O . VAL A 1 103 ? 16.035 8.385 -11.973 1.00 87.94 103 VAL A O 1
ATOM 804 N N . SER A 1 104 ? 16.486 6.318 -11.227 1.00 84.56 104 SER A N 1
ATOM 805 C CA . SER A 1 104 ? 17.877 6.344 -11.709 1.00 84.56 104 SER A CA 1
ATOM 806 C C . SER A 1 104 ? 17.968 6.515 -13.226 1.00 84.56 104 SER A C 1
ATOM 808 O O . SER A 1 104 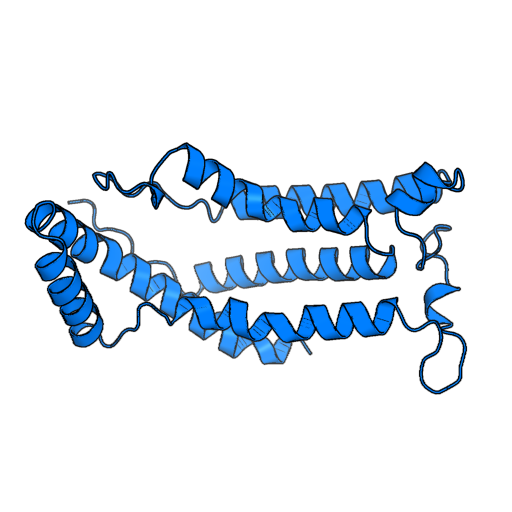? 18.818 7.266 -13.693 1.00 84.56 104 SER A O 1
ATOM 810 N N . ALA A 1 105 ? 17.057 5.904 -13.988 1.00 86.69 105 ALA A N 1
ATOM 811 C CA . ALA A 1 105 ? 17.000 6.053 -15.438 1.00 86.69 105 ALA A CA 1
ATOM 812 C C . ALA A 1 105 ? 16.669 7.490 -15.867 1.00 86.69 105 ALA A C 1
ATOM 814 O O . ALA A 1 105 ? 17.264 8.013 -16.808 1.00 86.69 105 ALA A O 1
ATOM 815 N N . ILE A 1 106 ? 15.726 8.136 -15.173 1.00 88.50 106 ILE A N 1
ATOM 816 C CA . ILE A 1 106 ? 15.310 9.515 -15.457 1.00 88.50 106 ILE A CA 1
ATOM 817 C C . ILE A 1 106 ? 16.440 10.492 -15.133 1.00 88.50 106 ILE A C 1
ATOM 819 O O . ILE A 1 106 ? 16.829 11.285 -15.986 1.00 88.50 106 ILE A O 1
ATOM 823 N N . PHE A 1 107 ? 16.985 10.430 -13.916 1.00 88.75 107 PHE A N 1
ATOM 824 C CA . PHE A 1 107 ? 18.023 11.367 -13.478 1.00 88.75 107 PHE A CA 1
ATOM 825 C C . PHE A 1 107 ? 19.384 11.094 -14.125 1.00 88.75 107 PHE A C 1
ATOM 827 O O . PHE A 1 107 ? 20.164 12.022 -14.315 1.00 88.75 107 PHE A O 1
ATOM 834 N N . GLY A 1 108 ? 19.663 9.842 -14.489 1.00 85.69 108 GLY A N 1
ATOM 835 C CA . GLY A 1 108 ? 20.870 9.450 -15.212 1.00 85.69 108 GLY A CA 1
ATOM 836 C C . GLY A 1 108 ? 20.796 9.669 -16.724 1.00 85.69 108 GLY A C 1
ATOM 837 O O . GLY A 1 108 ? 21.790 9.442 -17.404 1.00 85.69 108 GLY A O 1
ATOM 838 N N . GLY A 1 109 ? 19.641 10.074 -17.269 1.00 86.56 109 GLY A N 1
ATOM 839 C CA . GLY A 1 109 ? 19.454 10.269 -18.712 1.00 86.56 109 GLY A CA 1
ATOM 840 C C . GLY A 1 109 ? 19.511 8.978 -19.539 1.00 86.56 109 GLY A C 1
ATOM 841 O O . GLY A 1 109 ? 19.659 9.035 -20.756 1.00 86.56 109 GLY A O 1
ATOM 842 N N . THR A 1 110 ? 19.393 7.813 -18.899 1.00 84.38 110 THR A N 1
ATOM 843 C CA . THR A 1 110 ? 19.457 6.486 -19.536 1.00 84.38 110 THR A CA 1
ATOM 844 C C . THR A 1 110 ? 18.074 5.876 -19.786 1.00 84.38 110 THR A C 1
ATOM 846 O O . THR A 1 110 ? 17.969 4.734 -20.230 1.00 84.38 110 THR A O 1
ATOM 849 N N . ALA A 1 111 ? 16.995 6.619 -19.514 1.00 85.56 111 ALA A N 1
ATOM 850 C CA . ALA A 1 111 ? 15.625 6.164 -19.722 1.00 85.56 111 ALA A CA 1
ATOM 851 C C . ALA A 1 111 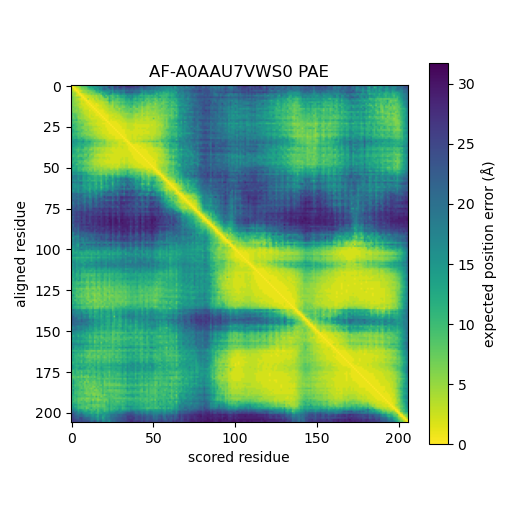? 15.291 5.987 -21.213 1.00 85.56 111 ALA A C 1
ATOM 853 O O . ALA A 1 111 ? 15.015 6.941 -21.939 1.00 85.56 111 ALA A O 1
ATOM 854 N N . THR A 1 112 ? 15.265 4.733 -21.654 1.00 88.12 112 THR A N 1
ATOM 855 C CA . THR A 1 112 ? 14.847 4.329 -23.001 1.00 88.12 112 THR A CA 1
ATOM 856 C C . THR A 1 112 ? 13.319 4.286 -23.142 1.00 88.12 112 THR A C 1
ATOM 858 O O . THR A 1 112 ? 12.583 4.232 -22.154 1.00 88.12 112 THR A O 1
ATOM 861 N N . ALA A 1 113 ? 12.816 4.229 -24.382 1.00 87.81 113 ALA A N 1
ATOM 862 C CA . ALA A 1 113 ? 11.386 4.034 -24.652 1.00 87.81 113 ALA A CA 1
ATOM 863 C C . ALA A 1 113 ? 10.836 2.736 -24.023 1.00 87.81 113 ALA A C 1
ATOM 865 O O . ALA A 1 113 ? 9.730 2.731 -23.484 1.00 87.81 113 ALA A O 1
ATOM 866 N N . SER A 1 114 ? 11.627 1.655 -24.030 1.00 83.44 114 SER A N 1
ATOM 867 C CA . SER A 1 114 ? 11.290 0.389 -23.365 1.00 83.44 114 SER A CA 1
ATOM 868 C C . SER A 1 114 ? 11.160 0.558 -21.850 1.00 83.44 114 SER A C 1
ATOM 870 O O . SER A 1 114 ? 10.199 0.064 -21.264 1.00 83.44 114 SER A O 1
ATOM 872 N N . THR A 1 115 ? 12.062 1.317 -21.219 1.00 85.50 115 THR A N 1
ATOM 873 C CA . THR A 1 115 ? 12.013 1.599 -19.774 1.00 85.50 115 THR A CA 1
ATOM 874 C C . THR A 1 115 ? 10.712 2.306 -19.398 1.00 85.50 115 THR A C 1
ATOM 876 O O . THR A 1 115 ? 10.018 1.875 -18.476 1.00 85.50 115 THR A O 1
ATOM 879 N N . TRP A 1 116 ? 10.330 3.343 -20.148 1.00 87.88 116 TRP A N 1
ATOM 880 C CA . TRP A 1 116 ? 9.073 4.060 -19.926 1.00 87.88 116 TRP A CA 1
ATOM 881 C C . TRP A 1 116 ? 7.843 3.176 -20.114 1.00 87.88 116 TRP A C 1
ATOM 883 O O . TRP A 1 116 ? 6.924 3.230 -19.296 1.00 87.88 116 TRP A O 1
ATOM 893 N N . LEU A 1 117 ? 7.830 2.347 -21.159 1.00 91.31 117 LEU A N 1
ATOM 894 C CA . LEU A 1 117 ? 6.715 1.450 -21.449 1.00 91.31 117 LEU A CA 1
ATOM 895 C C . LEU A 1 117 ? 6.532 0.425 -20.327 1.00 91.31 117 LEU A C 1
ATOM 897 O O . LEU A 1 117 ? 5.432 0.293 -19.789 1.00 91.31 117 LEU A O 1
ATOM 901 N N . VAL A 1 118 ? 7.604 -0.270 -19.941 1.00 88.38 118 VAL A N 1
ATOM 902 C CA . VAL A 1 118 ? 7.542 -1.336 -18.935 1.00 88.38 118 VAL A CA 1
ATOM 903 C C . VAL A 1 118 ? 7.167 -0.772 -17.565 1.00 88.38 118 VAL A C 1
ATOM 905 O O . VAL A 1 118 ? 6.212 -1.252 -16.951 1.00 88.38 118 VAL A O 1
ATOM 908 N N . PHE A 1 119 ? 7.852 0.273 -17.090 1.00 89.50 119 PHE A N 1
ATOM 909 C CA . PHE A 1 119 ? 7.505 0.887 -15.805 1.00 89.50 119 PHE A CA 1
ATOM 910 C C . PHE A 1 119 ? 6.111 1.512 -15.831 1.00 89.50 119 PHE A C 1
ATOM 912 O O . PHE A 1 119 ? 5.359 1.342 -14.874 1.00 89.50 119 PHE A O 1
ATOM 919 N N . GLY A 1 120 ? 5.728 2.175 -16.923 1.00 92.06 120 GLY A N 1
ATOM 920 C CA . GLY A 1 120 ? 4.389 2.734 -17.089 1.00 92.06 120 GLY A CA 1
ATOM 921 C C . GLY A 1 120 ? 3.299 1.667 -16.988 1.00 92.06 120 GLY A C 1
ATOM 922 O O . GLY A 1 120 ? 2.328 1.848 -16.252 1.00 92.06 120 GLY A O 1
ATOM 923 N N . ALA A 1 121 ? 3.486 0.523 -17.652 1.00 93.62 121 ALA A N 1
ATOM 924 C CA . ALA A 1 121 ? 2.549 -0.595 -17.592 1.00 93.62 121 ALA A CA 1
ATOM 925 C C . ALA A 1 121 ? 2.437 -1.169 -16.169 1.00 93.62 121 ALA A C 1
ATOM 927 O O . ALA A 1 121 ? 1.328 -1.369 -15.668 1.00 93.62 121 ALA A O 1
ATOM 928 N N . LEU A 1 122 ? 3.568 -1.380 -15.486 1.00 92.44 122 LEU A N 1
ATOM 929 C CA . LEU A 1 122 ? 3.579 -1.884 -14.109 1.00 92.44 122 LEU A CA 1
ATOM 930 C C . LEU A 1 122 ? 2.907 -0.916 -13.138 1.00 92.44 122 LEU A C 1
ATOM 932 O O . LEU A 1 122 ? 2.056 -1.330 -12.350 1.00 92.44 122 LEU A O 1
ATOM 936 N N . LEU A 1 123 ? 3.227 0.375 -13.218 1.00 94.81 123 LEU A N 1
ATOM 937 C CA . LEU A 1 123 ? 2.623 1.396 -12.366 1.00 94.81 123 LEU A CA 1
ATOM 938 C C . LEU A 1 123 ? 1.118 1.501 -12.603 1.00 94.81 123 LEU A C 1
ATOM 940 O O . LEU A 1 123 ? 0.364 1.588 -11.636 1.00 94.81 123 LEU A O 1
ATOM 944 N N . LEU A 1 124 ? 0.663 1.422 -13.855 1.00 95.75 124 LEU A N 1
ATOM 945 C CA . LEU A 1 124 ? -0.762 1.422 -14.179 1.00 95.75 124 LEU A CA 1
ATOM 946 C C . LEU A 1 124 ? -1.474 0.229 -13.536 1.00 95.75 124 LEU A C 1
ATOM 948 O O . LEU A 1 124 ? -2.520 0.404 -12.908 1.00 95.75 124 LEU A O 1
ATOM 952 N N . VAL A 1 125 ? -0.888 -0.968 -13.616 1.00 95.06 125 VAL A N 1
ATOM 953 C CA . VAL A 1 125 ? -1.423 -2.163 -12.949 1.00 95.06 125 VAL A CA 1
ATOM 954 C C . VAL A 1 125 ? -1.444 -1.980 -11.431 1.00 95.06 125 VAL A C 1
ATOM 956 O O . VAL A 1 125 ? -2.463 -2.250 -10.796 1.00 95.06 125 VAL A O 1
ATOM 959 N N . MET A 1 126 ? -0.364 -1.479 -10.830 1.00 93.31 126 MET A N 1
ATOM 960 C CA . MET A 1 126 ? -0.296 -1.248 -9.385 1.00 93.31 126 MET A CA 1
ATOM 961 C C . MET A 1 126 ? -1.317 -0.206 -8.913 1.00 93.31 126 MET A C 1
ATOM 963 O O . MET A 1 126 ? -1.969 -0.420 -7.892 1.00 93.31 126 MET A O 1
ATOM 967 N N . ILE A 1 127 ? -1.507 0.884 -9.659 1.00 94.69 127 ILE A N 1
ATOM 968 C CA . ILE A 1 127 ? -2.517 1.912 -9.374 1.00 94.69 127 ILE A CA 1
ATOM 969 C C . ILE A 1 127 ? -3.923 1.331 -9.521 1.00 94.69 127 ILE A C 1
ATOM 971 O O . ILE A 1 127 ? -4.764 1.567 -8.656 1.00 94.69 127 ILE A O 1
ATOM 975 N N . ALA A 1 128 ? -4.185 0.529 -10.556 1.00 94.56 128 ALA A N 1
ATOM 976 C CA . ALA A 1 128 ? -5.472 -0.138 -10.732 1.00 94.56 128 ALA A CA 1
ATOM 977 C C . ALA A 1 128 ? -5.776 -1.088 -9.561 1.00 94.56 128 ALA A C 1
ATOM 979 O O . ALA A 1 128 ? -6.870 -1.056 -8.997 1.00 94.56 128 ALA A O 1
ATOM 980 N N . VAL A 1 129 ? -4.794 -1.885 -9.130 1.00 91.69 129 VAL A N 1
ATOM 981 C CA . VAL A 1 129 ? -4.916 -2.762 -7.956 1.00 91.69 129 VAL A CA 1
ATOM 982 C C . VAL A 1 129 ? -5.134 -1.948 -6.681 1.00 91.69 129 VAL A C 1
ATOM 984 O O . VAL A 1 129 ? -5.990 -2.310 -5.870 1.00 91.69 129 VAL A O 1
ATOM 987 N N . ALA A 1 130 ? -4.412 -0.840 -6.502 1.00 90.06 130 ALA A N 1
ATOM 988 C CA . ALA A 1 130 ? -4.583 0.060 -5.366 1.00 90.06 130 ALA A CA 1
ATOM 989 C C . ALA A 1 130 ? -5.979 0.699 -5.353 1.00 90.06 130 ALA A C 1
ATOM 991 O O . ALA A 1 130 ? -6.615 0.727 -4.304 1.00 90.06 130 ALA A O 1
ATOM 992 N N . GLU A 1 131 ? -6.503 1.130 -6.502 1.00 91.81 131 GLU A N 1
ATOM 993 C CA . GLU A 1 131 ? -7.863 1.659 -6.655 1.00 91.81 131 GLU A CA 1
ATOM 994 C C . GLU A 1 131 ? -8.929 0.617 -6.327 1.00 91.81 131 GLU A C 1
ATOM 996 O O . GLU A 1 131 ? -9.857 0.896 -5.566 1.00 91.81 131 GLU A O 1
ATOM 1001 N N . VAL A 1 132 ? -8.797 -0.602 -6.854 1.00 90.81 132 VAL A N 1
ATOM 1002 C CA . VAL A 1 132 ? -9.729 -1.695 -6.554 1.00 90.81 132 VAL A CA 1
ATOM 1003 C C . VAL A 1 132 ? -9.677 -2.034 -5.067 1.00 90.81 132 VAL A C 1
ATOM 1005 O O . VAL A 1 132 ? -10.718 -2.102 -4.415 1.00 90.81 132 VAL A O 1
ATOM 1008 N N . THR A 1 133 ? -8.477 -2.170 -4.499 1.00 86.50 133 THR A N 1
ATOM 1009 C CA . THR A 1 133 ? -8.291 -2.433 -3.065 1.00 86.50 133 THR A CA 1
ATOM 1010 C C . THR A 1 133 ? -8.915 -1.319 -2.237 1.00 86.50 133 THR A C 1
ATOM 1012 O O . THR A 1 133 ? -9.720 -1.583 -1.345 1.00 86.50 133 THR A O 1
ATOM 1015 N N . ARG A 1 134 ? -8.621 -0.062 -2.582 1.00 85.69 134 ARG A N 1
ATOM 1016 C CA . ARG A 1 134 ? -9.193 1.107 -1.930 1.00 85.69 134 ARG A CA 1
ATOM 1017 C C . ARG A 1 134 ? -10.703 1.051 -1.997 1.00 85.69 134 ARG A C 1
ATOM 1019 O O . ARG A 1 134 ? -11.308 1.222 -0.961 1.00 85.69 134 ARG A O 1
ATOM 1026 N N . ARG A 1 135 ? -11.326 0.822 -3.156 1.00 85.25 135 ARG A N 1
ATOM 1027 C CA . ARG A 1 135 ? -12.794 0.795 -3.323 1.00 85.25 135 ARG A CA 1
ATOM 1028 C C . ARG A 1 135 ? -13.461 -0.347 -2.558 1.00 85.25 135 ARG A C 1
ATOM 1030 O O . ARG A 1 135 ? -14.498 -0.124 -1.943 1.00 85.25 135 ARG A O 1
ATOM 1037 N N . VAL A 1 136 ? -12.873 -1.541 -2.571 1.00 82.88 136 VAL A N 1
ATOM 1038 C CA . VAL A 1 136 ? -13.457 -2.741 -1.950 1.00 82.88 136 VAL A CA 1
ATOM 1039 C C . VAL A 1 136 ? -13.267 -2.758 -0.430 1.00 82.88 136 VAL A C 1
ATOM 1041 O O . VAL A 1 136 ? -14.147 -3.239 0.286 1.00 82.88 136 VAL A O 1
ATOM 1044 N N . PHE A 1 137 ? -12.145 -2.225 0.059 1.00 77.44 137 PHE A N 1
ATOM 1045 C CA . PHE A 1 137 ? -11.733 -2.266 1.465 1.00 77.44 137 PHE A CA 1
ATOM 1046 C C . PHE A 1 137 ? -11.649 -0.865 2.091 1.00 77.44 137 PHE A C 1
ATOM 1048 O O . PHE A 1 137 ? -10.805 -0.623 2.954 1.00 77.44 137 PHE A O 1
ATOM 1055 N N . ARG A 1 138 ? -12.514 0.072 1.664 1.00 71.06 138 ARG A N 1
ATOM 1056 C CA . ARG A 1 138 ? -12.598 1.405 2.288 1.00 71.06 138 ARG A CA 1
ATOM 1057 C C . ARG A 1 138 ? -12.882 1.247 3.781 1.00 71.06 138 ARG A C 1
ATOM 1059 O O . ARG A 1 138 ? -13.873 0.595 4.118 1.00 71.06 138 ARG A O 1
ATOM 1066 N N . PRO A 1 139 ? -12.086 1.872 4.667 1.00 65.69 139 PRO A N 1
ATOM 1067 C CA . PRO A 1 139 ? -12.496 2.040 6.050 1.00 65.69 139 PRO A CA 1
ATOM 1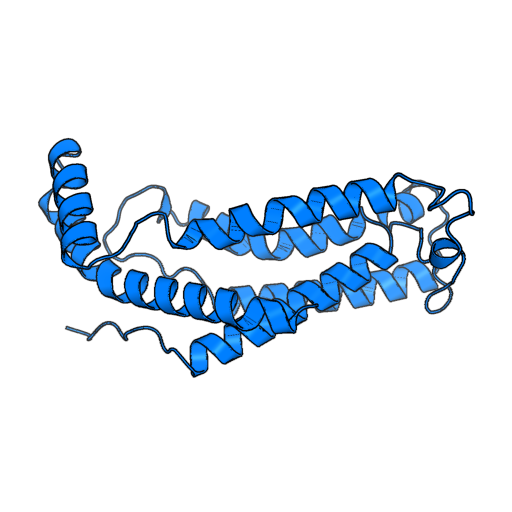068 C C . PRO A 1 139 ? -13.797 2.844 6.040 1.00 65.69 139 PRO A C 1
ATOM 1070 O O . PRO A 1 139 ? -13.836 3.968 5.537 1.00 65.69 139 PRO A O 1
ATOM 1073 N N . THR A 1 140 ? -14.884 2.245 6.511 1.00 64.69 140 THR A N 1
ATOM 1074 C CA . THR A 1 140 ? -16.152 2.958 6.660 1.00 64.69 140 THR A CA 1
ATOM 1075 C C . THR A 1 140 ? -16.048 3.883 7.867 1.00 64.69 140 THR A C 1
ATOM 1077 O O . THR A 1 140 ? -15.644 3.392 8.928 1.00 64.69 140 THR A O 1
ATOM 1080 N N . PRO A 1 141 ? -16.419 5.173 7.738 1.00 61.88 141 PRO A N 1
ATOM 1081 C CA . PRO A 1 141 ? -16.501 6.070 8.879 1.00 61.88 141 PRO A CA 1
ATOM 1082 C C . PRO A 1 141 ? -17.338 5.437 9.990 1.00 61.88 141 PRO A C 1
ATOM 1084 O O . PRO A 1 141 ? -18.386 4.835 9.741 1.00 61.88 141 PRO A O 1
ATOM 1087 N N . VAL A 1 142 ? -16.851 5.538 11.219 1.00 62.56 142 VAL A N 1
ATOM 1088 C CA . VAL A 1 142 ? -17.531 5.016 12.400 1.00 62.56 142 VAL A CA 1
ATOM 1089 C C . VAL A 1 142 ? -18.557 6.057 12.842 1.00 62.56 142 VAL A C 1
ATOM 1091 O O . VAL A 1 142 ? -18.209 7.124 13.330 1.00 62.56 142 VAL A O 1
ATOM 1094 N N . GLU A 1 143 ? -19.841 5.789 12.634 1.00 58.25 143 GLU A N 1
ATOM 1095 C CA . GLU A 1 143 ? -20.893 6.777 12.894 1.00 58.25 143 GLU A CA 1
ATOM 1096 C C . GLU A 1 143 ? -21.018 7.124 14.396 1.00 58.25 143 GLU A C 1
ATOM 1098 O O . GLU A 1 143 ? -21.271 6.261 15.246 1.00 58.25 143 GLU A O 1
ATOM 1103 N N . GLY A 1 144 ? -20.836 8.406 14.732 1.00 61.56 144 GLY A N 1
ATOM 1104 C CA . GLY A 1 144 ? -20.867 8.929 16.105 1.00 61.56 144 GLY A CA 1
ATOM 1105 C C . GLY A 1 144 ? -19.592 8.709 16.931 1.00 61.56 144 GLY A C 1
ATOM 1106 O O . GLY A 1 144 ? -19.666 8.773 18.157 1.00 61.56 144 GLY A O 1
ATOM 1107 N N . ASP A 1 145 ? -18.457 8.425 16.285 1.00 64.06 145 ASP A N 1
ATOM 1108 C CA . ASP A 1 145 ? -17.122 8.452 16.894 1.00 64.06 145 ASP A CA 1
ATOM 1109 C C . ASP A 1 145 ? -16.382 9.739 16.481 1.00 64.06 145 ASP A C 1
ATOM 1111 O O . ASP A 1 145 ? -16.000 9.892 15.322 1.00 64.06 145 ASP A O 1
ATOM 1115 N N . ASP A 1 146 ? -16.179 10.664 17.424 1.00 66.06 146 ASP A N 1
ATOM 1116 C CA . ASP A 1 146 ? -15.471 11.940 17.194 1.00 66.06 146 ASP A CA 1
ATOM 1117 C C . ASP A 1 146 ? -13.943 11.807 17.344 1.00 66.06 146 ASP A C 1
ATOM 1119 O O . ASP A 1 146 ? -13.218 12.804 17.381 1.00 66.06 146 ASP A O 1
ATOM 1123 N N . SER A 1 147 ? -13.425 10.584 17.485 1.00 69.44 147 SER A N 1
ATOM 1124 C CA . SER A 1 147 ? -11.989 10.355 17.638 1.00 69.44 147 SER A CA 1
ATOM 1125 C C . SER A 1 147 ? -11.213 10.834 16.401 1.00 69.44 147 SER A C 1
ATOM 1127 O O . SER A 1 147 ? -11.681 10.675 15.269 1.00 69.44 147 SER A O 1
ATOM 1129 N N . PRO A 1 148 ? -9.964 11.320 16.557 1.00 67.31 148 PRO A N 1
ATOM 1130 C CA . PRO A 1 148 ? -9.143 11.796 15.437 1.00 67.31 148 PRO A CA 1
ATOM 1131 C C . PRO A 1 148 ? -8.905 10.729 14.351 1.00 67.31 148 PRO A C 1
ATOM 1133 O O . PRO A 1 148 ? -8.658 11.069 13.193 1.00 67.31 148 PRO A O 1
ATOM 1136 N N . MET A 1 149 ? -9.044 9.443 14.693 1.00 68.94 149 MET A N 1
ATOM 1137 C CA . MET A 1 149 ? -8.954 8.314 13.760 1.00 68.94 149 MET A CA 1
ATOM 1138 C C . MET A 1 149 ? -10.112 8.256 12.747 1.00 68.94 149 MET A C 1
ATOM 1140 O O . MET A 1 149 ? -9.937 7.747 11.643 1.00 68.94 149 MET A O 1
ATOM 1144 N N . ASN A 1 150 ? -11.275 8.807 13.099 1.00 72.19 150 ASN A N 1
ATOM 1145 C CA . ASN A 1 150 ? -12.454 8.887 12.237 1.00 72.19 150 ASN A CA 1
ATOM 1146 C C . ASN A 1 150 ? -12.540 10.224 11.478 1.00 72.19 150 ASN A C 1
ATOM 1148 O O . ASN A 1 150 ? -13.485 10.466 10.725 1.00 72.19 150 ASN A O 1
ATOM 1152 N N . SER A 1 151 ? -11.548 11.105 11.659 1.00 78.88 151 SER A N 1
ATOM 1153 C CA . SER A 1 151 ? -11.492 12.370 10.932 1.00 78.88 151 SER A CA 1
ATOM 1154 C C . SER A 1 151 ? -11.418 12.123 9.416 1.00 78.88 151 SER A C 1
ATOM 1156 O O . SER A 1 151 ? -10.736 11.193 8.963 1.00 78.88 151 SER A O 1
ATOM 1158 N N . PRO A 1 152 ? -12.064 12.969 8.591 1.00 79.75 152 PRO A N 1
ATOM 1159 C CA . PRO A 1 152 ? -12.026 12.822 7.136 1.00 79.75 152 PRO A CA 1
ATOM 1160 C C . PRO A 1 152 ? -10.590 12.860 6.592 1.00 79.75 152 PRO A C 1
ATOM 1162 O O . PRO A 1 152 ? -10.283 12.192 5.604 1.00 79.75 152 PRO A O 1
ATOM 1165 N N . THR A 1 153 ? -9.690 13.589 7.256 1.00 82.56 153 THR A N 1
ATOM 1166 C CA . THR A 1 153 ? -8.258 13.629 6.935 1.00 82.56 153 THR A CA 1
ATOM 1167 C C . THR A 1 153 ? -7.585 12.280 7.171 1.00 82.56 153 THR A C 1
ATOM 1169 O O . THR A 1 153 ? -6.905 11.782 6.274 1.00 82.56 153 THR A O 1
ATOM 1172 N N . MET A 1 154 ? -7.803 11.643 8.327 1.00 81.94 154 MET A N 1
ATOM 1173 C CA . MET A 1 154 ? -7.199 10.340 8.616 1.00 81.94 154 MET A CA 1
ATOM 1174 C C . MET A 1 154 ? -7.726 9.253 7.672 1.00 81.94 154 MET A C 1
ATOM 1176 O O . MET A 1 154 ? -6.949 8.449 7.162 1.00 81.94 154 MET A O 1
ATOM 1180 N N . LEU A 1 155 ? -9.022 9.276 7.345 1.00 80.81 155 LEU A N 1
ATOM 1181 C CA . LEU A 1 155 ? -9.608 8.362 6.359 1.00 80.81 155 LEU A CA 1
ATOM 1182 C C . LEU A 1 155 ? -8.991 8.546 4.962 1.00 80.81 155 LEU A C 1
ATOM 1184 O O . LEU A 1 155 ? -8.743 7.562 4.258 1.00 80.81 155 LEU A O 1
ATOM 1188 N N . ARG A 1 156 ? -8.686 9.790 4.563 1.00 80.62 156 ARG A N 1
ATOM 1189 C CA . ARG A 1 156 ? -7.953 10.073 3.319 1.00 80.62 156 ARG A CA 1
ATOM 1190 C C . ARG A 1 156 ? -6.543 9.491 3.363 1.00 80.62 156 ARG A C 1
ATOM 1192 O O . ARG A 1 156 ? -6.188 8.782 2.423 1.00 80.62 156 ARG A O 1
ATOM 1199 N N . ILE A 1 157 ? -5.795 9.713 4.446 1.00 83.81 157 ILE A N 1
ATOM 1200 C CA . ILE A 1 157 ? -4.434 9.178 4.643 1.00 83.81 157 ILE A CA 1
ATOM 1201 C C . ILE A 1 157 ? -4.440 7.645 4.597 1.00 83.81 157 ILE A C 1
ATOM 1203 O O . ILE A 1 157 ? -3.686 7.045 3.832 1.00 83.81 157 ILE A O 1
ATOM 1207 N N . ALA A 1 158 ? -5.346 7.001 5.336 1.00 79.25 158 ALA A N 1
ATOM 1208 C CA . ALA A 1 158 ? -5.500 5.549 5.331 1.00 79.25 158 ALA A CA 1
ATOM 1209 C C . ALA A 1 158 ? -5.825 5.016 3.926 1.00 79.25 158 ALA A C 1
ATOM 1211 O O . ALA A 1 158 ? -5.310 3.980 3.503 1.00 79.25 158 ALA A O 1
ATOM 1212 N N . SER A 1 159 ? -6.650 5.741 3.164 1.00 77.06 159 SER A N 1
ATOM 1213 C CA . SER A 1 159 ? -6.956 5.371 1.782 1.00 77.06 159 SER A CA 1
ATOM 1214 C C . SER A 1 159 ? -5.773 5.583 0.827 1.00 77.06 159 SER A C 1
ATOM 1216 O O . SER A 1 159 ? -5.608 4.789 -0.099 1.00 77.06 159 SER A O 1
ATOM 1218 N N . ALA A 1 160 ? -4.929 6.589 1.078 1.00 83.00 160 ALA A N 1
ATOM 1219 C CA . ALA A 1 160 ? -3.742 6.907 0.286 1.00 83.00 160 ALA A CA 1
ATOM 1220 C C . ALA A 1 160 ? -2.591 5.909 0.502 1.00 83.00 160 ALA A C 1
ATOM 1222 O O . ALA A 1 160 ? -1.788 5.695 -0.405 1.00 83.00 160 ALA A O 1
ATOM 1223 N N . LEU A 1 161 ? -2.548 5.237 1.659 1.00 84.12 161 LEU A N 1
ATOM 1224 C CA . LEU A 1 161 ? -1.518 4.247 1.990 1.00 84.12 161 LEU A CA 1
ATOM 1225 C C . LEU A 1 161 ? -1.383 3.140 0.929 1.00 84.12 161 LEU A C 1
ATOM 1227 O O . LEU A 1 161 ? -0.285 2.656 0.677 1.00 84.12 161 LEU A O 1
ATOM 1231 N N . HIS A 1 162 ? -2.476 2.774 0.255 1.00 82.31 162 HIS A N 1
ATOM 1232 C CA . HIS A 1 162 ? -2.469 1.731 -0.776 1.00 82.31 162 HIS A CA 1
ATOM 1233 C C . HIS A 1 162 ? -1.691 2.119 -2.045 1.00 82.31 162 HIS A C 1
ATOM 1235 O O . HIS A 1 162 ? -1.232 1.233 -2.760 1.00 82.31 162 HIS A O 1
ATOM 1241 N N . TYR A 1 163 ? -1.503 3.415 -2.323 1.00 89.12 163 TYR A N 1
ATOM 1242 C CA . TYR A 1 163 ? -0.701 3.878 -3.466 1.00 89.12 163 TYR A CA 1
ATOM 1243 C C . TYR A 1 163 ? 0.788 3.979 -3.128 1.00 89.12 163 TYR A C 1
ATOM 1245 O O . TYR A 1 163 ? 1.608 4.088 -4.038 1.00 89.12 163 TYR A O 1
ATOM 1253 N N . LEU A 1 164 ? 1.157 3.900 -1.842 1.00 87.94 164 LEU A N 1
ATOM 1254 C CA . LEU A 1 164 ? 2.548 4.001 -1.397 1.00 87.94 164 LEU A CA 1
ATOM 1255 C C . LEU A 1 164 ? 3.433 2.955 -2.080 1.00 87.94 164 LEU A C 1
ATOM 1257 O O . LEU A 1 164 ? 4.558 3.255 -2.463 1.00 87.94 164 LEU A O 1
ATOM 1261 N N . THR A 1 165 ? 2.919 1.741 -2.289 1.00 85.44 165 THR A N 1
ATOM 1262 C CA . THR A 1 165 ? 3.670 0.680 -2.971 1.00 85.44 165 THR A CA 1
ATOM 1263 C C . THR A 1 165 ? 3.954 1.025 -4.435 1.00 85.44 165 THR A C 1
ATOM 126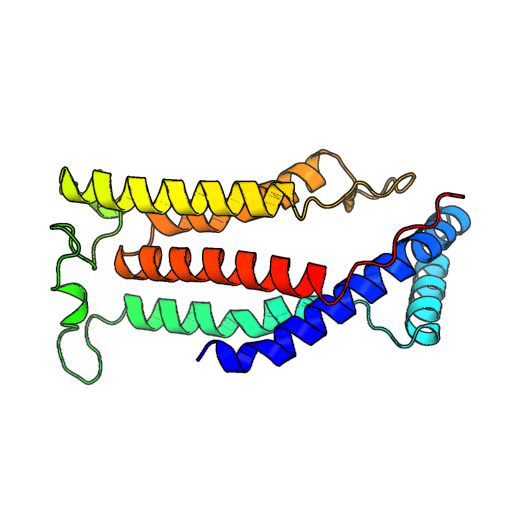5 O O . THR A 1 165 ? 5.033 0.704 -4.920 1.00 85.44 165 THR A O 1
ATOM 1268 N N . ALA A 1 166 ? 3.031 1.700 -5.130 1.00 89.19 166 ALA A N 1
ATOM 1269 C CA . ALA A 1 166 ? 3.242 2.143 -6.509 1.00 89.19 166 ALA A CA 1
ATOM 1270 C C . ALA A 1 166 ? 4.277 3.275 -6.579 1.00 89.19 166 ALA A C 1
ATOM 1272 O O . ALA A 1 166 ? 5.146 3.254 -7.441 1.00 89.19 166 ALA A O 1
ATOM 1273 N N . VAL A 1 167 ? 4.245 4.215 -5.628 1.00 89.62 167 VAL A N 1
ATOM 1274 C CA . VAL A 1 167 ? 5.278 5.259 -5.506 1.00 89.62 167 VAL A CA 1
ATOM 1275 C C . VAL A 1 167 ? 6.644 4.627 -5.243 1.00 89.62 167 VAL A C 1
ATOM 1277 O O . VAL A 1 167 ? 7.609 4.938 -5.930 1.00 89.62 167 VAL A O 1
ATOM 1280 N N . PHE A 1 168 ? 6.721 3.688 -4.299 1.00 86.69 168 PHE A N 1
ATOM 1281 C CA . PHE A 1 168 ? 7.954 2.978 -3.963 1.00 86.69 168 PHE A CA 1
ATOM 1282 C C . PHE A 1 168 ? 8.519 2.176 -5.146 1.00 86.69 168 PHE A C 1
ATOM 1284 O O . PHE A 1 168 ? 9.735 2.121 -5.317 1.00 86.69 168 PHE A O 1
ATOM 1291 N N . ALA A 1 169 ? 7.654 1.618 -6.001 1.00 87.06 169 ALA A N 1
ATOM 1292 C CA . ALA A 1 169 ? 8.060 0.866 -7.188 1.00 87.06 169 ALA A CA 1
ATOM 1293 C C . ALA A 1 169 ? 8.934 1.680 -8.163 1.00 87.06 169 ALA A C 1
ATOM 1295 O O . ALA A 1 169 ? 9.743 1.100 -8.878 1.00 87.06 169 ALA A O 1
ATOM 1296 N N . VAL A 1 170 ? 8.809 3.012 -8.168 1.00 88.88 170 VAL A N 1
ATOM 1297 C CA . VAL A 1 170 ? 9.605 3.914 -9.018 1.00 88.88 170 VAL A CA 1
ATOM 1298 C C . VAL A 1 170 ? 11.067 4.001 -8.550 1.00 88.88 170 VAL A C 1
ATOM 1300 O O . VAL A 1 170 ? 11.972 4.203 -9.361 1.00 88.88 170 VAL A O 1
ATOM 1303 N N . PHE A 1 171 ? 11.306 3.837 -7.245 1.00 84.44 171 PHE A N 1
ATOM 1304 C CA . PHE A 1 171 ? 12.624 3.984 -6.616 1.00 84.44 171 PHE A CA 1
ATOM 1305 C C . PHE A 1 171 ? 13.431 2.686 -6.587 1.00 84.44 171 PHE A C 1
ATOM 1307 O O . PHE A 1 171 ? 14.654 2.727 -6.466 1.00 84.44 171 PHE A O 1
ATOM 1314 N N . VAL A 1 172 ? 12.765 1.539 -6.695 1.00 81.25 172 VAL A N 1
ATOM 1315 C CA . VAL A 1 172 ? 13.414 0.225 -6.671 1.00 81.25 172 VAL A CA 1
ATOM 1316 C C . VAL A 1 172 ? 13.753 -0.272 -8.081 1.00 81.25 172 VAL A C 1
ATOM 1318 O O . VAL A 1 172 ? 13.161 0.198 -9.054 1.00 81.25 172 VAL A O 1
ATOM 1321 N N . PRO A 1 173 ? 14.683 -1.235 -8.216 1.00 86.25 173 PRO A N 1
ATOM 1322 C CA . PRO A 1 173 ? 14.976 -1.873 -9.496 1.00 86.25 173 PRO A CA 1
ATOM 1323 C C . PRO A 1 173 ? 13.745 -2.518 -10.136 1.00 86.25 173 PRO A C 1
ATOM 1325 O O . PRO A 1 173 ? 12.840 -2.986 -9.437 1.00 86.25 173 PRO A O 1
ATOM 1328 N N . LEU A 1 174 ? 13.730 -2.606 -11.464 1.00 82.44 174 LEU A N 1
ATOM 1329 C CA . LEU A 1 174 ? 12.622 -3.173 -12.234 1.00 82.44 174 LEU A CA 1
ATOM 1330 C C . LEU A 1 174 ? 12.229 -4.586 -11.766 1.00 82.44 174 LEU A C 1
ATOM 1332 O O . LEU A 1 174 ? 11.041 -4.882 -11.617 1.00 82.44 174 LEU A O 1
ATOM 1336 N N . ALA A 1 175 ? 13.203 -5.440 -11.445 1.00 78.00 175 ALA A N 1
ATOM 1337 C CA . ALA A 1 175 ? 12.944 -6.763 -10.874 1.00 78.00 175 ALA A CA 1
ATOM 1338 C C . ALA A 1 175 ? 12.139 -6.698 -9.559 1.00 78.00 175 ALA A C 1
ATOM 1340 O O . ALA A 1 175 ? 11.207 -7.480 -9.342 1.00 78.00 175 ALA A O 1
ATOM 1341 N N . ALA A 1 176 ? 12.449 -5.732 -8.689 1.00 80.31 176 ALA A N 1
ATOM 1342 C CA . ALA A 1 176 ? 11.698 -5.501 -7.458 1.00 80.31 176 ALA A CA 1
ATOM 1343 C C . ALA A 1 176 ? 10.289 -4.975 -7.756 1.00 80.31 176 ALA A C 1
ATOM 1345 O O . ALA A 1 176 ? 9.325 -5.433 -7.143 1.00 80.31 176 ALA A O 1
ATOM 1346 N N . ALA A 1 177 ? 10.153 -4.048 -8.708 1.00 84.00 177 ALA A N 1
ATOM 1347 C CA . ALA A 1 177 ? 8.861 -3.501 -9.116 1.00 84.00 177 ALA A CA 1
ATOM 1348 C C . ALA A 1 177 ? 7.921 -4.598 -9.654 1.00 84.00 177 ALA A C 1
ATOM 1350 O O . ALA A 1 177 ? 6.746 -4.651 -9.277 1.00 84.00 177 ALA A O 1
ATOM 1351 N N . LEU A 1 178 ? 8.440 -5.540 -10.449 1.00 85.50 178 LEU A N 1
ATOM 1352 C CA . LEU A 1 178 ? 7.707 -6.730 -10.896 1.00 85.50 178 LEU A CA 1
ATOM 1353 C C . LEU A 1 178 ? 7.245 -7.593 -9.721 1.00 85.50 178 LEU A C 1
ATOM 1355 O O . LEU A 1 178 ? 6.065 -7.939 -9.616 1.00 85.50 178 LEU A O 1
ATOM 1359 N N . TYR A 1 179 ? 8.162 -7.912 -8.807 1.00 84.50 179 TYR A N 1
ATOM 1360 C CA . TYR A 1 179 ? 7.834 -8.689 -7.617 1.00 84.50 179 TYR A CA 1
ATOM 1361 C C . TYR A 1 179 ? 6.745 -8.006 -6.777 1.00 84.50 179 TYR A C 1
ATOM 1363 O O . TYR A 1 179 ? 5.788 -8.658 -6.345 1.00 84.50 179 TYR A O 1
ATOM 1371 N N . LEU A 1 180 ? 6.851 -6.693 -6.564 1.00 84.25 180 LEU A N 1
ATOM 1372 C CA . LEU A 1 180 ? 5.858 -5.903 -5.837 1.00 84.25 180 LEU A CA 1
ATOM 1373 C C . LEU A 1 180 ? 4.505 -5.914 -6.547 1.00 84.25 180 LEU A C 1
ATOM 1375 O O . LEU A 1 180 ? 3.486 -6.102 -5.886 1.00 84.25 180 LEU A O 1
ATOM 1379 N N . THR A 1 181 ? 4.491 -5.809 -7.875 1.00 88.81 181 THR A N 1
ATOM 1380 C CA . THR A 1 181 ? 3.269 -5.881 -8.687 1.00 88.81 181 THR A CA 1
ATOM 1381 C C . THR A 1 181 ? 2.545 -7.211 -8.472 1.00 88.81 181 THR A C 1
ATOM 1383 O O . THR A 1 181 ? 1.375 -7.238 -8.085 1.00 88.81 181 THR A O 1
ATOM 1386 N N . VAL A 1 182 ? 3.256 -8.334 -8.607 1.00 87.69 182 VAL A N 1
ATOM 1387 C CA . VAL A 1 182 ? 2.690 -9.668 -8.341 1.00 87.69 182 VAL A CA 1
ATOM 1388 C C . VAL A 1 182 ? 2.223 -9.787 -6.886 1.00 87.69 182 VAL A C 1
ATOM 1390 O O . VAL A 1 182 ? 1.181 -10.379 -6.604 1.00 87.69 182 VAL A O 1
ATOM 1393 N N . THR A 1 183 ? 2.965 -9.196 -5.949 1.00 84.00 183 THR A N 1
ATOM 1394 C CA . THR A 1 183 ? 2.632 -9.196 -4.519 1.00 84.00 183 THR A CA 1
ATOM 1395 C C . THR A 1 183 ? 1.315 -8.481 -4.233 1.00 84.00 183 THR A C 1
ATOM 1397 O O . THR A 1 183 ? 0.476 -9.034 -3.516 1.00 84.00 183 THR A O 1
ATOM 1400 N N . VAL A 1 184 ? 1.101 -7.284 -4.784 1.00 88.12 184 VAL A N 1
ATOM 1401 C CA . VAL A 1 184 ? -0.136 -6.524 -4.548 1.00 88.12 184 VAL A CA 1
ATOM 1402 C C . VAL A 1 184 ? -1.337 -7.173 -5.232 1.00 88.12 184 VAL A C 1
ATOM 1404 O O . VAL A 1 184 ? -2.399 -7.255 -4.615 1.00 88.12 184 VAL A O 1
ATOM 1407 N N . ILE A 1 185 ? -1.166 -7.726 -6.440 1.00 89.62 185 ILE A N 1
ATOM 1408 C CA . ILE A 1 185 ? -2.220 -8.480 -7.142 1.00 89.62 185 ILE A CA 1
ATOM 1409 C C . ILE A 1 185 ? -2.636 -9.693 -6.313 1.00 89.62 185 ILE A C 1
ATOM 1411 O O . ILE A 1 185 ? -3.818 -9.876 -6.025 1.00 89.62 185 ILE A O 1
ATOM 1415 N N . TRP A 1 186 ? -1.665 -10.504 -5.884 1.00 85.69 186 TRP A N 1
ATOM 1416 C CA . TRP A 1 186 ? -1.938 -11.682 -5.067 1.00 85.69 186 TRP A CA 1
ATOM 1417 C C . TRP A 1 186 ? -2.637 -11.310 -3.758 1.00 85.69 186 TRP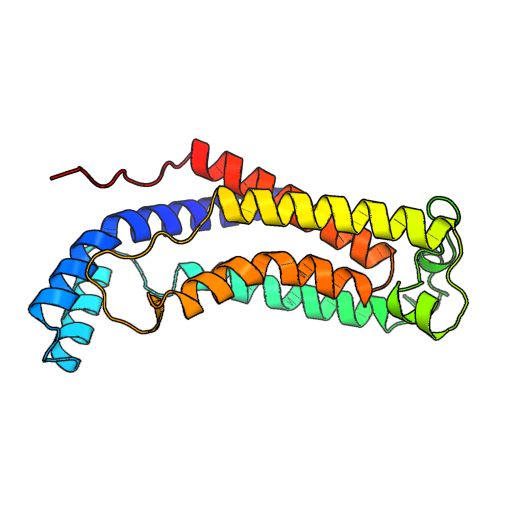 A C 1
ATOM 1419 O O . TRP A 1 186 ? -3.614 -11.949 -3.375 1.00 85.69 186 TRP A O 1
ATOM 1429 N N . THR A 1 187 ? -2.170 -10.254 -3.088 1.00 82.38 187 THR A N 1
ATOM 1430 C CA . THR A 1 187 ? -2.761 -9.779 -1.830 1.00 82.38 187 THR A CA 1
ATOM 1431 C C . THR A 1 187 ? -4.215 -9.363 -2.032 1.00 82.38 187 THR A C 1
ATOM 1433 O O . THR A 1 187 ? -5.073 -9.757 -1.242 1.00 82.38 187 THR A O 1
ATOM 1436 N N . LEU A 1 188 ? -4.519 -8.633 -3.110 1.00 87.00 188 LEU A N 1
ATOM 1437 C CA . LEU A 1 188 ? -5.888 -8.272 -3.465 1.00 87.00 188 LEU A CA 1
ATOM 1438 C C . LEU A 1 188 ? -6.744 -9.523 -3.704 1.00 87.00 188 LEU A C 1
ATOM 1440 O O . LEU A 1 188 ? -7.808 -9.653 -3.101 1.00 87.00 188 LEU A O 1
ATOM 1444 N N . VAL A 1 189 ? -6.275 -10.458 -4.534 1.00 86.75 189 VAL A N 1
ATOM 1445 C CA . VAL A 1 189 ? -6.997 -11.702 -4.848 1.00 86.75 189 VAL A CA 1
ATOM 1446 C C . VAL A 1 189 ? -7.280 -12.502 -3.578 1.00 86.75 189 VAL A C 1
ATOM 1448 O O . VAL A 1 189 ? -8.428 -12.857 -3.312 1.00 86.75 189 VAL A O 1
ATOM 1451 N N . GLN A 1 190 ? -6.259 -12.723 -2.750 1.00 80.81 190 GLN A N 1
ATOM 1452 C CA . GLN A 1 190 ? -6.384 -13.431 -1.481 1.00 80.81 190 GLN A CA 1
ATOM 1453 C C . GLN A 1 190 ? -7.403 -12.744 -0.567 1.00 80.81 190 GLN A C 1
ATOM 1455 O O . GLN A 1 190 ? -8.285 -13.407 -0.021 1.00 80.81 190 GLN A O 1
ATOM 1460 N N . ARG A 1 191 ? -7.331 -11.415 -0.429 1.00 78.88 191 ARG A N 1
ATOM 1461 C CA . ARG A 1 191 ? -8.244 -10.653 0.431 1.00 78.88 191 ARG A CA 1
ATOM 1462 C C . ARG A 1 191 ? -9.686 -10.706 -0.077 1.00 78.88 191 ARG A C 1
ATOM 1464 O O . ARG A 1 191 ? -10.608 -10.851 0.722 1.00 78.88 191 ARG A O 1
ATOM 1471 N N . VAL A 1 192 ? -9.895 -10.644 -1.394 1.00 83.44 192 VAL A N 1
ATOM 1472 C CA . VAL A 1 192 ? -11.225 -10.758 -2.019 1.00 83.44 192 VAL A CA 1
ATOM 1473 C C . VAL A 1 192 ? -11.813 -12.157 -1.825 1.00 83.44 192 VAL A C 1
ATOM 1475 O O . VAL A 1 192 ? -12.974 -12.276 -1.432 1.00 83.44 192 VAL A O 1
ATOM 1478 N N . ILE A 1 193 ? -11.027 -13.215 -2.046 1.00 82.75 193 ILE A N 1
ATOM 1479 C CA . ILE A 1 193 ? -11.469 -14.606 -1.855 1.00 82.75 193 ILE A CA 1
ATOM 1480 C C . ILE A 1 193 ? -11.809 -14.866 -0.385 1.00 82.75 193 ILE A C 1
ATOM 1482 O O . ILE A 1 193 ? -12.876 -15.401 -0.078 1.00 82.75 193 ILE A O 1
ATOM 1486 N N . LEU A 1 194 ? -10.940 -14.445 0.537 1.00 78.00 194 LEU A N 1
ATOM 1487 C CA . LEU A 1 194 ? -11.163 -14.627 1.969 1.00 78.00 194 LEU A CA 1
ATOM 1488 C C . LEU A 1 194 ? -12.393 -13.866 2.459 1.00 78.00 194 LEU A C 1
ATOM 1490 O O . LEU A 1 194 ? -13.159 -14.427 3.232 1.00 78.00 194 LEU A O 1
ATOM 1494 N N . ARG A 1 195 ? -12.646 -12.649 1.963 1.00 73.38 195 ARG A N 1
ATOM 1495 C CA . ARG A 1 195 ? -13.858 -11.892 2.312 1.00 73.38 195 ARG A CA 1
ATOM 1496 C C . ARG A 1 195 ? -15.140 -12.563 1.813 1.00 73.38 195 ARG A C 1
ATOM 1498 O O . ARG A 1 195 ? -16.175 -12.437 2.457 1.00 73.38 195 ARG A O 1
ATOM 1505 N N . ARG A 1 196 ? -15.087 -13.292 0.691 1.00 77.81 196 ARG A N 1
ATOM 1506 C CA . ARG A 1 196 ? -16.217 -14.114 0.219 1.00 77.81 196 ARG A CA 1
ATOM 1507 C C . ARG A 1 196 ? -16.422 -15.361 1.079 1.00 77.81 196 ARG A C 1
ATOM 1509 O O . ARG A 1 196 ? -17.561 -15.751 1.305 1.00 77.81 196 ARG A O 1
ATOM 1516 N N . ARG A 1 197 ? -15.340 -15.991 1.551 1.00 76.44 197 ARG A N 1
ATOM 1517 C CA . ARG A 1 197 ? -15.409 -17.213 2.372 1.00 76.44 197 ARG A CA 1
ATOM 1518 C C . ARG A 1 197 ? -15.741 -16.934 3.842 1.00 76.44 197 ARG A C 1
ATOM 1520 O O . ARG A 1 197 ? -16.408 -17.747 4.470 1.00 76.44 197 ARG A O 1
ATOM 1527 N N . PHE A 1 198 ? -15.303 -15.789 4.358 1.00 73.88 198 PHE A N 1
ATOM 1528 C CA . PHE A 1 198 ? -15.540 -15.292 5.712 1.00 73.88 198 PHE A CA 1
ATOM 1529 C C . PHE A 1 198 ? -16.168 -13.890 5.635 1.00 73.88 198 PHE A C 1
ATOM 1531 O O . PHE A 1 198 ? -15.472 -12.887 5.818 1.00 73.88 198 PHE A O 1
ATOM 1538 N N . PRO A 1 199 ? -17.470 -13.789 5.313 1.00 68.94 199 PRO A N 1
ATOM 1539 C CA . PRO A 1 199 ? -18.147 -12.504 5.233 1.00 68.94 199 PRO A CA 1
ATOM 1540 C C . PRO A 1 199 ? -18.151 -11.800 6.595 1.00 68.94 199 PRO A C 1
ATOM 1542 O O . PRO A 1 199 ? -18.328 -12.420 7.649 1.00 68.94 199 PRO A O 1
ATOM 1545 N N . LEU A 1 200 ? -17.955 -10.481 6.569 1.00 68.06 200 LEU A N 1
ATOM 1546 C CA . LEU A 1 200 ? -18.071 -9.645 7.763 1.00 68.06 200 LEU A CA 1
ATOM 1547 C C . LEU A 1 200 ? -19.498 -9.753 8.306 1.00 68.06 200 LEU A C 1
ATOM 1549 O O . LEU A 1 200 ? -20.451 -9.763 7.525 1.00 68.06 200 LEU A O 1
ATOM 1553 N N . ALA A 1 201 ? -19.642 -9.833 9.631 1.00 58.38 201 ALA A N 1
ATOM 1554 C CA . ALA A 1 201 ? -20.953 -9.791 10.263 1.00 58.38 201 ALA A CA 1
ATOM 1555 C C . ALA A 1 201 ? -21.641 -8.483 9.848 1.00 58.38 201 ALA A C 1
ATOM 1557 O O . ALA A 1 201 ? -21.149 -7.395 10.159 1.00 58.38 201 ALA A O 1
ATOM 1558 N N . VAL A 1 202 ? -22.723 -8.603 9.077 1.00 52.06 202 VAL A N 1
ATOM 1559 C CA . VAL A 1 202 ? -23.521 -7.465 8.621 1.00 52.06 202 VAL A CA 1
ATOM 1560 C C . VAL A 1 202 ? -24.025 -6.746 9.873 1.00 52.06 202 VAL A C 1
ATOM 1562 O O . VAL A 1 202 ? -24.588 -7.415 10.743 1.00 52.06 202 VAL A O 1
ATOM 1565 N N . PRO A 1 203 ? -23.819 -5.425 10.018 1.00 43.72 203 PRO A N 1
ATOM 1566 C CA . PRO A 1 203 ? -24.480 -4.697 11.085 1.00 43.72 203 PRO A CA 1
ATOM 1567 C C . PRO A 1 203 ? -25.982 -4.852 10.851 1.00 43.72 203 PRO A C 1
ATOM 1569 O O . PRO A 1 203 ? -26.493 -4.423 9.816 1.00 43.72 203 PRO A O 1
ATOM 1572 N N . VAL A 1 204 ? -26.669 -5.527 11.776 1.00 38.03 204 VAL A N 1
ATOM 1573 C CA . VAL A 1 204 ? -28.130 -5.531 11.818 1.00 38.03 204 VAL A CA 1
ATOM 1574 C C . VAL A 1 204 ? -28.532 -4.061 11.827 1.00 38.03 204 VAL A C 1
ATOM 1576 O O . VAL A 1 204 ? -28.166 -3.333 12.750 1.00 38.03 204 VAL A O 1
ATOM 1579 N N . ARG A 1 205 ? -29.172 -3.602 10.745 1.00 38.34 205 ARG A N 1
ATOM 1580 C CA . ARG A 1 205 ? -29.840 -2.302 10.727 1.00 38.34 205 ARG A CA 1
ATOM 1581 C C . ARG A 1 205 ? -30.908 -2.386 11.815 1.00 38.34 205 ARG A C 1
ATOM 1583 O O . ARG A 1 205 ? -31.875 -3.120 11.636 1.00 38.34 205 ARG A O 1
ATOM 1590 N N . ALA A 1 206 ? -30.640 -1.748 12.948 1.00 36.91 206 ALA A N 1
ATOM 1591 C CA . ALA A 1 206 ? -31.663 -1.394 13.919 1.00 36.91 206 ALA A CA 1
ATOM 1592 C C . ALA A 1 206 ? -32.391 -0.149 13.411 1.00 36.91 206 ALA A C 1
ATOM 1594 O O . ALA A 1 206 ? -31.698 0.714 12.817 1.00 36.91 206 ALA A O 1
#

pLDDT: mean 72.48, std 14.81, range [36.91, 95.75]

Foldseek 3Di:
DCVVCLVVLLLLLVLQQLCLVCLVVLLVLCVVQVPPVVSSVVVVVVSCVVSVHDPCSNCVVVVVCVVVVVVLVVVLVDCDDPRDGPCQQVDDDQNHGQNDALVCCVVVVVCDPSNCVLLVVLLVLQVVLLVVCLVVVQDDQRPPDPDPCSDPVNSVVVSCVSSVLSVVSRVGGNNVSVVSSVVSVVVSVSNVVSCVVRPRDPPPPD

Radius of gyration: 21.73 Å; Cα contacts (8 Å, |Δi|>4): 155; chains: 1; bounding box: 63×35×57 Å

Solvent-accessible surface area (backbone atoms only — not comparable to full-atom values): 11666 Å² total; per-residue (Å²): 123,72,78,78,46,50,68,57,50,52,54,50,42,53,47,52,26,52,48,53,58,43,46,64,59,52,48,52,46,46,68,75,25,69,92,37,66,69,60,34,52,53,51,52,52,47,53,32,55,77,68,74,48,60,96,63,66,78,47,54,66,60,63,70,48,54,62,56,57,57,52,51,52,54,62,75,68,48,72,49,61,96,89,37,72,53,65,74,43,78,42,60,58,84,76,21,54,25,56,48,18,56,52,57,22,60,78,67,73,65,60,44,75,39,39,53,52,55,52,48,54,50,42,51,52,36,47,50,49,25,50,52,46,39,69,76,64,54,85,73,76,56,87,92,50,87,51,74,76,53,32,73,65,43,50,49,51,64,52,49,56,53,48,49,62,43,59,50,34,38,70,34,29,41,54,55,29,51,53,50,42,55,48,53,50,49,50,48,52,51,52,54,52,43,43,70,77,49,59,60,57,72,78,77,84,123